Protein AF-A0A7S2F9K3-F1 (afdb_monomer_lite)

Secondary structure (DSSP, 8-state):
-HHHHHHHHHHHHHHTT-TTS--EE---TT-S-----SHHHHTTTSPPTTSHHHHT-EEHHHHHHHHHHHSPTT-EEEEE-S-SHHHHHHHHHSHHHHHHHEEEEEEES-EES--TT--SSPPEE-S-HHHHTTHHHHHHHHHHHHHTT--EEEE-HHHHHHSPPPHHHHHHHHHTT-HHHHHHHHHHHHHHHHHHHHHTS-TT-GGGTT--TT--HHHHHHHH-

Structure (mmCIF, N/CA/C/O backbone):
data_AF-A0A7S2F9K3-F1
#
_entry.id   AF-A0A7S2F9K3-F1
#
loop_
_atom_site.group_PDB
_atom_site.id
_atom_site.type_symbol
_atom_site.label_atom_id
_atom_site.label_alt_id
_atom_site.label_comp_id
_atom_site.label_asym_id
_atom_site.label_entity_id
_atom_site.label_seq_id
_atom_site.pdbx_PDB_ins_code
_atom_site.Cartn_x
_atom_site.Cartn_y
_atom_site.Cartn_z
_atom_site.occupancy
_atom_site.B_iso_or_equiv
_atom_site.auth_seq_id
_atom_site.auth_comp_id
_atom_site.auth_asym_id
_atom_site.auth_atom_id
_atom_site.pdbx_PDB_model_num
ATOM 1 N N . PRO A 1 1 ? 6.518 12.970 -0.409 1.00 82.00 1 PRO A N 1
ATOM 2 C CA . PRO A 1 1 ? 5.616 12.911 -1.593 1.00 82.00 1 PRO A CA 1
ATOM 3 C C . PRO A 1 1 ? 4.144 12.553 -1.266 1.00 82.00 1 PRO A C 1
ATOM 5 O O . PRO A 1 1 ? 3.422 12.121 -2.162 1.00 82.00 1 PRO A O 1
ATOM 8 N N . SER A 1 2 ? 3.685 12.682 -0.013 1.00 89.19 2 SER A N 1
ATOM 9 C CA . SER A 1 2 ? 2.325 12.286 0.395 1.00 89.19 2 SER A CA 1
ATOM 10 C C . SER A 1 2 ? 1.241 13.124 -0.288 1.00 89.19 2 SER A C 1
ATOM 12 O O . SER A 1 2 ? 0.253 12.562 -0.752 1.00 89.19 2 SER A O 1
ATOM 14 N N . GLU A 1 3 ? 1.470 14.429 -0.434 1.00 91.50 3 GLU A N 1
ATOM 15 C CA . GLU A 1 3 ? 0.578 15.359 -1.137 1.00 91.50 3 GLU A CA 1
ATOM 16 C C . GLU A 1 3 ? 0.337 14.945 -2.595 1.00 91.50 3 GLU A C 1
ATOM 18 O O . GLU A 1 3 ? -0.803 14.728 -3.005 1.00 91.50 3 GLU A O 1
ATOM 23 N N . ASP A 1 4 ? 1.408 14.731 -3.364 1.00 92.81 4 ASP A N 1
ATOM 24 C CA . ASP A 1 4 ? 1.302 14.285 -4.756 1.00 92.81 4 ASP A CA 1
ATOM 25 C C . ASP A 1 4 ? 0.588 12.934 -4.878 1.00 92.81 4 ASP A C 1
ATOM 27 O O . ASP A 1 4 ? -0.189 12.719 -5.805 1.00 92.81 4 ASP A O 1
ATOM 31 N N . ARG A 1 5 ? 0.816 12.008 -3.938 1.00 93.81 5 ARG A N 1
ATOM 32 C CA . ARG A 1 5 ? 0.127 10.707 -3.936 1.00 93.81 5 ARG A CA 1
ATOM 33 C C . ARG A 1 5 ? -1.364 10.863 -3.641 1.00 93.81 5 ARG A C 1
ATOM 35 O O . ARG A 1 5 ? -2.170 10.187 -4.275 1.00 93.81 5 ARG A O 1
ATOM 42 N N . ALA A 1 6 ? -1.735 11.758 -2.726 1.00 95.69 6 ALA A N 1
ATOM 43 C CA . ALA A 1 6 ? -3.132 12.055 -2.429 1.00 95.69 6 ALA A CA 1
ATOM 44 C C . ALA A 1 6 ? -3.829 12.703 -3.637 1.00 95.69 6 ALA A C 1
ATOM 46 O O . ALA A 1 6 ? -4.916 12.277 -4.022 1.00 95.69 6 ALA A O 1
ATOM 47 N N . ARG A 1 7 ? -3.172 13.655 -4.307 1.00 95.81 7 ARG A N 1
ATOM 48 C CA . ARG A 1 7 ? -3.671 14.264 -5.551 1.00 95.81 7 ARG A CA 1
ATOM 49 C C . ARG A 1 7 ? -3.818 13.244 -6.680 1.00 95.81 7 ARG A C 1
ATOM 51 O O . ARG A 1 7 ? -4.848 13.227 -7.350 1.00 95.81 7 ARG A O 1
ATOM 58 N N . LEU A 1 8 ? -2.843 12.349 -6.856 1.00 96.12 8 LEU A N 1
ATOM 59 C CA . LEU A 1 8 ? -2.950 11.241 -7.809 1.00 96.12 8 LEU A CA 1
ATOM 60 C C . LEU A 1 8 ? -4.163 10.353 -7.497 1.00 96.12 8 LEU A C 1
ATOM 62 O O . LEU A 1 8 ? -4.900 9.986 -8.412 1.00 96.12 8 LEU A O 1
ATOM 66 N N . MET A 1 9 ? -4.382 10.012 -6.224 1.00 96.56 9 MET A N 1
ATOM 67 C CA . MET A 1 9 ? -5.531 9.205 -5.812 1.00 96.56 9 MET A CA 1
ATOM 68 C C . MET A 1 9 ? -6.852 9.923 -6.100 1.00 96.56 9 MET A C 1
ATOM 70 O O . MET A 1 9 ? -7.747 9.318 -6.683 1.00 96.56 9 MET A O 1
ATOM 74 N N . ARG A 1 10 ? -6.951 11.218 -5.769 1.00 96.75 10 ARG A N 1
ATOM 75 C CA . ARG A 1 10 ? -8.137 12.038 -6.057 1.00 96.75 10 ARG A CA 1
ATOM 76 C C . ARG A 1 10 ? -8.477 12.023 -7.546 1.00 96.75 10 ARG A C 1
ATOM 78 O O . ARG A 1 10 ? -9.580 11.629 -7.907 1.00 96.75 10 ARG A O 1
ATOM 85 N N . GLY A 1 11 ? -7.500 12.326 -8.400 1.00 96.62 11 GLY A N 1
ATOM 86 C CA . GLY A 1 11 ? -7.676 12.282 -9.853 1.00 96.62 11 GLY A CA 1
ATOM 87 C C . GLY A 1 11 ? -8.045 10.900 -10.393 1.00 96.62 11 GLY A C 1
ATOM 88 O O . GLY A 1 11 ? -8.870 10.773 -11.297 1.00 96.62 11 GLY A O 1
ATOM 89 N N . THR A 1 12 ? -7.454 9.845 -9.823 1.00 97.00 12 THR A N 1
ATOM 90 C CA . THR A 1 12 ? -7.765 8.457 -10.201 1.00 97.00 12 THR A CA 1
ATOM 91 C C . THR A 1 12 ? -9.223 8.128 -9.890 1.00 97.00 12 THR A C 1
ATOM 93 O O . THR A 1 12 ? -9.929 7.626 -10.758 1.00 97.00 12 THR A O 1
ATOM 96 N N . LEU A 1 13 ? -9.690 8.440 -8.679 1.00 97.31 13 LEU A N 1
ATOM 97 C CA . LEU A 1 13 ? -11.076 8.212 -8.271 1.00 97.31 13 LEU A CA 1
ATOM 98 C C . LEU A 1 13 ? -12.062 9.026 -9.113 1.00 97.31 13 LEU A C 1
ATOM 100 O O . LEU A 1 13 ? -13.077 8.485 -9.538 1.00 97.31 13 LEU A O 1
ATOM 104 N N . ASP A 1 14 ? -11.744 10.286 -9.409 1.00 95.81 14 ASP A N 1
ATOM 105 C CA . ASP A 1 14 ? -12.603 11.156 -10.222 1.00 95.81 14 ASP A CA 1
ATOM 106 C C . ASP A 1 14 ? -12.747 10.625 -11.653 1.00 95.81 14 ASP A C 1
ATOM 108 O O . ASP A 1 14 ? -13.841 10.614 -12.215 1.00 95.81 14 ASP A O 1
ATOM 112 N N . THR A 1 15 ? -11.660 10.096 -12.219 1.00 96.44 15 THR A N 1
ATOM 113 C CA . THR A 1 15 ? -11.685 9.439 -13.536 1.00 96.44 15 THR A CA 1
ATOM 114 C C . THR A 1 15 ? -12.546 8.173 -13.534 1.00 96.44 15 THR A C 1
ATOM 116 O O . THR A 1 15 ? -13.123 7.812 -14.557 1.00 96.44 15 THR A O 1
ATOM 119 N N . LEU A 1 16 ? -12.640 7.491 -12.391 1.00 96.31 16 LEU A N 1
ATOM 120 C CA . LEU A 1 16 ? -13.449 6.284 -12.208 1.00 96.31 16 LEU A CA 1
ATOM 121 C C . LEU A 1 16 ? -14.896 6.586 -11.776 1.00 96.31 16 LEU A C 1
ATOM 123 O O . LEU A 1 16 ? -15.647 5.654 -11.501 1.00 96.31 16 LEU A O 1
ATOM 127 N N . GLY A 1 17 ? -15.295 7.862 -11.698 1.00 96.50 17 GLY A N 1
ATOM 128 C CA . GLY A 1 17 ? -16.638 8.271 -11.272 1.00 96.50 17 GLY A CA 1
ATOM 129 C C . GLY A 1 17 ? -16.887 8.176 -9.761 1.00 96.50 17 GLY A C 1
ATOM 130 O O . GLY A 1 17 ? -18.029 8.245 -9.318 1.00 96.50 17 GLY A O 1
ATOM 131 N N . LEU A 1 18 ? -15.835 8.018 -8.951 1.00 97.12 18 LEU A N 1
ATOM 132 C CA . LEU A 1 18 ? -15.899 7.833 -7.496 1.00 97.12 18 LEU A CA 1
ATOM 133 C C . LEU A 1 18 ? -15.695 9.159 -6.745 1.00 97.12 18 LEU A C 1
ATOM 135 O O . LEU A 1 18 ? -14.829 9.288 -5.871 1.00 97.12 18 LEU A O 1
ATOM 139 N N . TYR A 1 19 ? -16.490 10.164 -7.105 1.00 94.94 19 TYR A N 1
ATOM 140 C CA . TYR A 1 19 ? -16.342 11.538 -6.613 1.00 94.94 19 TYR A CA 1
ATOM 141 C C . TYR A 1 19 ? -16.543 11.666 -5.097 1.00 94.94 19 TYR A C 1
ATOM 143 O O . TYR A 1 19 ? -15.852 12.453 -4.449 1.00 94.94 19 TYR A O 1
ATOM 151 N N . ASP A 1 20 ? -17.429 10.851 -4.525 1.00 95.25 20 ASP A N 1
ATOM 152 C CA . ASP A 1 20 ? -17.821 10.943 -3.114 1.00 95.25 20 ASP A CA 1
ATOM 153 C C . ASP A 1 20 ? -16.864 10.222 -2.158 1.00 95.25 20 ASP A C 1
ATOM 155 O O . ASP A 1 20 ? -16.962 10.377 -0.941 1.00 95.25 20 ASP A O 1
ATOM 159 N N . VAL A 1 21 ? -15.913 9.440 -2.680 1.00 96.50 21 VAL A N 1
ATOM 160 C CA . VAL A 1 21 ? -14.923 8.742 -1.850 1.00 96.50 21 VAL A CA 1
ATOM 161 C C . VAL A 1 21 ? -13.893 9.760 -1.358 1.00 96.50 21 VAL A C 1
ATOM 163 O O . VAL A 1 21 ? -13.134 10.271 -2.180 1.00 96.50 21 VAL A O 1
ATOM 166 N N . PRO A 1 22 ? -13.807 10.082 -0.055 1.00 96.38 22 PRO A N 1
ATOM 167 C CA . PRO A 1 22 ? -12.892 11.109 0.426 1.00 96.38 22 PRO A CA 1
ATOM 168 C C . PRO A 1 22 ? -11.434 10.637 0.368 1.00 96.38 22 PRO A C 1
ATOM 170 O O . PRO A 1 22 ? -11.127 9.471 0.609 1.00 96.38 22 PRO A O 1
ATOM 173 N N . VAL A 1 23 ? -10.517 11.571 0.104 1.00 97.25 23 VAL A N 1
ATOM 174 C CA . VAL A 1 23 ? -9.071 11.310 0.093 1.00 97.25 23 VAL A CA 1
ATOM 175 C C . VAL A 1 23 ? -8.406 12.100 1.210 1.00 97.25 23 VAL A C 1
ATOM 177 O O . VAL A 1 23 ? -8.615 13.305 1.349 1.00 97.25 23 VAL A O 1
ATOM 180 N N . GLY A 1 24 ? -7.602 11.404 2.011 1.00 96.94 24 GLY A N 1
ATOM 181 C CA . GLY A 1 24 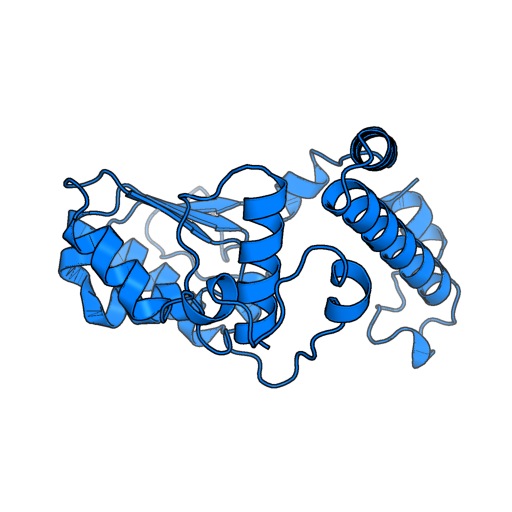? -6.816 11.986 3.089 1.00 96.94 24 GLY A CA 1
ATOM 182 C C . GLY A 1 24 ? -5.324 11.904 2.792 1.00 96.94 24 GLY A C 1
ATOM 183 O O . GLY A 1 24 ? -4.828 10.866 2.357 1.00 96.94 24 GLY A O 1
ATOM 184 N N . MET A 1 25 ? -4.596 12.983 3.060 1.00 96.75 25 MET A N 1
ATOM 185 C CA . MET A 1 25 ? -3.140 13.006 2.955 1.00 96.75 25 MET A CA 1
ATOM 186 C C . MET A 1 25 ? -2.500 12.404 4.213 1.00 96.75 25 MET A C 1
ATOM 188 O O . MET A 1 25 ? -2.604 12.973 5.303 1.00 96.75 25 MET A O 1
ATOM 192 N N . GLY A 1 26 ? -1.850 11.250 4.061 1.00 95.19 26 GLY A N 1
ATOM 193 C CA . GLY A 1 26 ? -1.097 10.586 5.129 1.00 95.19 26 GLY A CA 1
ATOM 194 C C . GLY A 1 26 ? 0.211 11.293 5.494 1.00 95.19 26 GLY A C 1
ATOM 195 O O . GLY A 1 26 ? 0.578 12.322 4.916 1.00 95.19 26 GLY A O 1
ATOM 196 N N . THR A 1 27 ? 0.926 10.721 6.459 1.00 94.50 27 THR A N 1
ATOM 197 C CA . THR A 1 27 ? 2.281 11.159 6.825 1.00 94.50 27 THR A CA 1
ATOM 198 C C . THR A 1 27 ? 3.304 10.764 5.747 1.00 94.50 27 THR A C 1
ATOM 200 O O . THR A 1 27 ? 2.972 10.354 4.634 1.00 94.50 27 THR A O 1
ATOM 203 N N . ASP A 1 28 ? 4.589 10.898 6.056 1.00 90.94 28 ASP A N 1
ATOM 204 C CA . ASP A 1 28 ? 5.707 10.439 5.228 1.00 90.94 28 ASP A CA 1
ATOM 205 C C . ASP A 1 28 ? 5.774 8.906 5.078 1.00 90.94 28 ASP A C 1
ATOM 207 O O . ASP A 1 28 ? 6.561 8.400 4.279 1.00 90.94 28 ASP A O 1
ATOM 211 N N . GLY A 1 29 ? 4.980 8.151 5.846 1.00 89.19 29 GLY A N 1
ATOM 212 C CA . GLY A 1 29 ? 4.952 6.690 5.779 1.00 89.19 29 GLY A CA 1
ATOM 213 C C . GLY A 1 29 ? 6.259 6.015 6.211 1.00 89.19 29 GLY A C 1
ATOM 214 O O . GLY A 1 29 ? 6.416 4.828 5.956 1.00 89.19 29 GLY A O 1
ATOM 215 N N . GLY A 1 30 ? 7.191 6.743 6.838 1.00 85.06 30 GLY A N 1
ATOM 216 C CA . GLY A 1 30 ? 8.481 6.217 7.303 1.00 85.06 30 GLY A CA 1
ATOM 217 C C . GLY A 1 30 ? 9.632 6.345 6.300 1.00 85.06 30 GLY A C 1
ATOM 218 O O . GLY A 1 30 ? 10.749 5.936 6.599 1.00 85.06 30 GLY A O 1
ATOM 219 N N . SER A 1 31 ? 9.406 6.960 5.132 1.00 75.38 31 SER A N 1
ATOM 220 C CA . SER A 1 31 ? 10.455 7.191 4.132 1.00 75.38 31 SER A CA 1
ATOM 221 C C . SER A 1 31 ? 10.548 8.662 3.738 1.00 75.38 31 SER A C 1
ATOM 223 O O . SER A 1 31 ? 9.618 9.232 3.166 1.00 75.38 31 SER A O 1
ATOM 225 N N . MET A 1 32 ? 11.719 9.267 3.963 1.00 64.56 32 MET A N 1
ATOM 226 C CA . MET A 1 32 ? 12.014 10.637 3.515 1.00 64.56 32 MET A CA 1
ATOM 227 C C . MET A 1 32 ? 12.605 10.701 2.096 1.00 64.56 32 MET A C 1
ATOM 229 O O . MET A 1 32 ? 12.738 11.784 1.532 1.00 64.56 32 MET A O 1
ATOM 233 N N . HIS A 1 33 ? 12.955 9.560 1.492 1.00 67.06 33 HIS A N 1
ATOM 234 C CA . HIS A 1 33 ? 13.761 9.525 0.263 1.00 67.06 33 HIS A CA 1
ATOM 235 C C . HIS A 1 33 ? 12.951 9.339 -1.028 1.00 67.06 33 HIS A C 1
ATOM 237 O O . HIS A 1 33 ? 13.507 9.420 -2.125 1.00 67.06 33 HIS A O 1
ATOM 243 N N . HIS A 1 34 ? 11.641 9.098 -0.946 1.00 69.38 34 HIS A N 1
ATOM 244 C CA . HIS A 1 34 ? 10.830 8.879 -2.143 1.00 69.38 34 HIS A CA 1
ATOM 245 C C . HIS A 1 34 ? 10.463 10.182 -2.856 1.00 69.38 34 HIS A C 1
ATOM 247 O O . 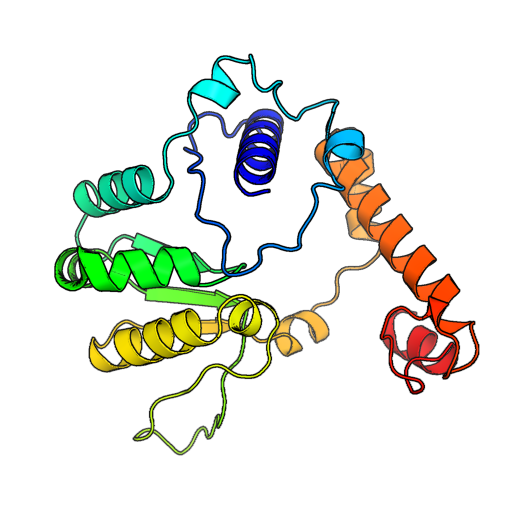HIS A 1 34 ? 9.771 11.043 -2.308 1.00 69.38 34 HIS A O 1
ATOM 253 N N . ARG A 1 35 ? 10.864 10.276 -4.127 1.00 70.94 35 ARG A N 1
ATOM 254 C CA . ARG A 1 35 ? 10.474 11.347 -5.052 1.00 70.94 35 ARG A CA 1
ATOM 255 C C . ARG A 1 35 ? 9.224 10.962 -5.847 1.00 70.94 35 ARG A C 1
ATOM 257 O O . ARG A 1 35 ? 8.936 9.781 -6.037 1.00 70.94 35 ARG A O 1
ATOM 264 N N . SER A 1 36 ? 8.473 11.967 -6.289 1.00 70.94 36 SER A N 1
ATOM 265 C CA . SER A 1 36 ? 7.325 11.784 -7.180 1.00 70.94 36 SER A CA 1
ATOM 266 C C . SER A 1 36 ? 7.827 11.558 -8.607 1.00 70.94 36 SER A C 1
ATOM 268 O O . SER A 1 36 ? 8.288 12.488 -9.254 1.00 70.94 36 SER A O 1
ATOM 270 N N . THR A 1 37 ? 7.787 10.315 -9.088 1.00 81.25 37 THR A N 1
ATOM 271 C CA . THR A 1 37 ? 8.125 9.961 -10.484 1.00 81.25 37 THR A CA 1
ATOM 272 C C . THR A 1 37 ? 6.886 9.777 -11.359 1.00 81.25 37 THR A C 1
ATOM 274 O O . THR A 1 37 ? 6.990 9.500 -12.548 1.00 81.25 37 THR A O 1
ATOM 277 N N . PHE A 1 38 ? 5.693 9.895 -10.771 1.00 86.19 38 PHE A N 1
ATOM 278 C CA . PHE A 1 38 ? 4.431 9.586 -11.439 1.00 86.19 38 PHE A CA 1
ATOM 279 C C . PHE A 1 38 ? 3.710 10.816 -11.994 1.00 86.19 38 PHE A C 1
ATOM 281 O O . PHE A 1 38 ? 2.820 10.637 -12.825 1.00 86.19 38 PHE A O 1
ATOM 288 N N . ALA A 1 39 ? 4.063 12.026 -11.548 1.00 85.12 39 ALA A N 1
ATOM 289 C CA . ALA A 1 39 ? 3.351 13.255 -11.896 1.00 85.12 39 ALA A CA 1
ATOM 290 C C . ALA A 1 39 ? 3.236 13.445 -13.417 1.00 85.12 39 ALA A C 1
ATOM 292 O O . ALA A 1 39 ? 2.130 13.615 -13.925 1.00 85.12 39 ALA A O 1
ATOM 293 N N . ASP A 1 40 ? 4.337 13.278 -14.155 1.00 87.25 40 ASP A N 1
ATOM 294 C CA . ASP A 1 40 ? 4.345 13.432 -15.616 1.00 87.25 40 ASP A CA 1
ATOM 295 C C . ASP A 1 40 ? 3.436 12.419 -16.315 1.00 87.25 40 ASP A C 1
ATOM 297 O O . ASP A 1 40 ? 2.687 12.762 -17.230 1.00 87.25 40 ASP A O 1
ATOM 301 N N . THR A 1 41 ? 3.455 11.166 -15.851 1.00 90.00 41 THR A N 1
ATOM 302 C CA . THR A 1 41 ? 2.628 10.090 -16.422 1.00 90.00 41 THR A CA 1
ATOM 303 C C . THR A 1 41 ? 1.144 10.229 -16.091 1.00 90.00 41 THR A C 1
ATOM 305 O O . THR A 1 41 ? 0.313 9.668 -16.798 1.00 90.00 41 THR A O 1
ATOM 308 N N . ALA A 1 42 ? 0.804 10.944 -15.015 1.00 93.31 42 ALA A N 1
ATOM 309 C CA . ALA A 1 42 ? -0.565 11.124 -14.536 1.00 93.31 42 ALA A CA 1
ATOM 310 C C . ALA A 1 42 ? -1.130 12.525 -14.816 1.00 93.31 42 ALA A C 1
ATOM 312 O O . ALA A 1 42 ? -2.269 12.807 -14.449 1.00 93.31 42 ALA A O 1
ATOM 313 N N . LYS A 1 43 ? -0.361 13.401 -15.474 1.00 91.94 43 LYS A N 1
ATOM 314 C CA . LYS A 1 43 ? -0.695 14.819 -15.677 1.00 91.94 43 LYS A CA 1
ATOM 315 C C . LYS A 1 43 ? -2.065 15.075 -16.308 1.00 91.94 43 LYS A C 1
ATOM 317 O O . LYS A 1 43 ? -2.630 16.138 -16.105 1.00 91.94 43 LYS A O 1
ATOM 322 N N . SER A 1 44 ? -2.581 14.125 -17.092 1.00 93.56 44 SER A N 1
ATOM 323 C CA . SER A 1 44 ? -3.865 14.263 -17.785 1.00 93.56 44 SER A CA 1
ATOM 324 C C . SER A 1 44 ? -5.073 14.182 -16.856 1.00 93.56 44 SER A C 1
ATOM 326 O O . SER A 1 44 ? -6.151 14.606 -17.254 1.00 93.56 44 SER A O 1
ATOM 328 N N . TYR A 1 45 ? -4.912 13.631 -15.652 1.00 94.94 45 TYR A N 1
ATOM 329 C CA . TYR A 1 45 ? -6.026 13.416 -14.728 1.00 94.94 45 TYR A CA 1
ATOM 330 C C . TYR A 1 45 ? -5.684 13.691 -13.257 1.00 94.94 45 TYR A C 1
ATOM 332 O O . TYR A 1 45 ? -6.569 13.680 -12.409 1.00 94.94 45 TYR A O 1
ATOM 340 N N . MET A 1 46 ? -4.417 13.936 -12.922 1.00 95.56 46 MET A N 1
ATOM 341 C CA . MET A 1 46 ? -4.005 14.388 -11.596 1.00 95.56 46 MET A CA 1
ATOM 342 C C . MET A 1 46 ? -4.307 15.893 -11.450 1.00 95.56 46 MET A C 1
ATOM 344 O O . MET A 1 46 ? -3.702 16.686 -12.173 1.00 95.56 46 MET A O 1
ATOM 348 N N . PRO A 1 47 ? -5.182 16.317 -10.515 1.00 94.88 47 PRO A N 1
ATOM 349 C CA . PRO A 1 47 ? -5.555 17.724 -10.359 1.00 94.88 47 PRO A CA 1
ATOM 350 C C . PRO A 1 47 ? -4.344 18.594 -10.024 1.00 94.88 47 PRO A C 1
ATOM 352 O O . PRO A 1 47 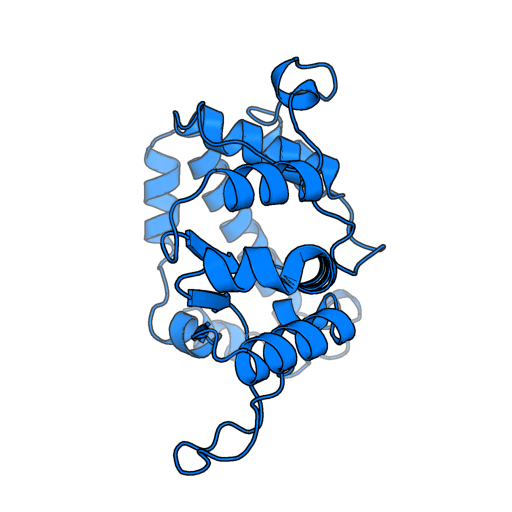? -3.483 18.163 -9.253 1.00 94.88 47 PRO A O 1
ATOM 355 N N . SER A 1 48 ? -4.276 19.816 -10.562 1.00 93.31 48 SER A N 1
ATOM 356 C CA . SER A 1 48 ? -3.259 20.831 -10.216 1.00 93.31 48 SER A CA 1
ATOM 357 C C . SER A 1 48 ? -3.255 21.126 -8.703 1.00 93.31 48 SER A C 1
ATOM 359 O O . SER A 1 48 ? -4.308 20.998 -8.083 1.00 93.31 48 SER A O 1
ATOM 361 N N . PRO A 1 49 ? -2.142 21.560 -8.070 1.00 91.25 49 PRO A N 1
ATOM 362 C CA . PRO A 1 49 ? -2.173 21.977 -6.660 1.00 91.25 49 PRO A CA 1
ATOM 363 C C . PRO A 1 49 ? -3.159 23.127 -6.395 1.00 91.25 49 PRO A C 1
ATOM 365 O O . PRO A 1 49 ? -3.651 23.292 -5.284 1.00 91.25 49 PRO A O 1
ATOM 368 N N . THR A 1 50 ? -3.444 23.931 -7.422 1.00 92.12 50 THR A N 1
ATOM 369 C CA . THR A 1 50 ? -4.381 25.061 -7.363 1.00 92.12 50 THR A CA 1
ATOM 370 C C . THR A 1 50 ? -5.833 24.667 -7.630 1.00 92.12 50 THR A C 1
ATOM 372 O O . THR A 1 50 ? -6.702 25.528 -7.576 1.00 92.12 50 THR A O 1
ATOM 375 N N . ASP A 1 51 ? -6.097 23.404 -7.965 1.00 92.31 51 ASP A N 1
ATOM 376 C CA . ASP A 1 51 ? -7.446 22.897 -8.204 1.00 92.31 51 ASP A CA 1
ATOM 377 C C . ASP A 1 51 ? -8.211 22.790 -6.877 1.00 92.31 51 ASP A C 1
ATOM 379 O O . ASP A 1 51 ? -7.669 22.307 -5.878 1.00 92.31 51 ASP A O 1
ATOM 383 N N . GLU A 1 52 ? -9.481 23.193 -6.865 1.00 90.69 52 GLU A N 1
ATOM 384 C CA . GLU A 1 52 ? -10.361 23.092 -5.696 1.00 90.69 52 GLU A CA 1
ATOM 385 C C . GLU A 1 52 ? -10.402 21.656 -5.146 1.00 90.69 52 GLU A C 1
ATOM 387 O O . GLU A 1 52 ? -10.357 21.436 -3.933 1.00 90.69 52 GLU A O 1
ATOM 392 N N . ARG A 1 53 ? -10.387 20.649 -6.029 1.00 88.06 53 ARG A N 1
ATOM 393 C CA . ARG A 1 53 ? -10.367 19.236 -5.629 1.00 88.06 53 ARG A CA 1
ATOM 394 C C . ARG A 1 53 ? -9.081 18.867 -4.902 1.00 88.06 53 ARG A C 1
ATOM 396 O O . ARG A 1 53 ? -9.147 18.115 -3.929 1.00 88.06 53 ARG A O 1
ATOM 403 N N . ALA A 1 54 ? -7.934 19.400 -5.321 1.00 90.31 54 ALA A N 1
ATOM 404 C CA . ALA A 1 54 ? -6.670 19.194 -4.617 1.00 90.31 54 ALA A CA 1
ATOM 405 C C . ALA A 1 54 ? -6.669 19.900 -3.254 1.00 90.31 54 ALA A C 1
ATOM 407 O O . ALA A 1 54 ? -6.272 19.299 -2.258 1.00 90.31 54 ALA A O 1
ATOM 408 N N . GLN A 1 55 ? -7.182 21.130 -3.194 1.00 90.62 55 GLN A N 1
ATOM 409 C CA . GLN A 1 55 ? -7.284 21.910 -1.957 1.00 90.62 55 GLN A CA 1
ATOM 410 C C . GLN A 1 55 ? -8.272 21.301 -0.949 1.00 90.62 55 GLN A C 1
ATOM 412 O O . GLN A 1 55 ? -8.106 21.467 0.257 1.00 90.62 55 GLN A O 1
ATOM 417 N N . SER A 1 56 ? -9.266 20.544 -1.425 1.00 89.56 56 SER A N 1
ATOM 418 C CA . SER A 1 56 ? -10.237 19.843 -0.575 1.00 89.56 56 SER A CA 1
ATOM 419 C C . SER A 1 56 ? -9.672 18.613 0.155 1.00 89.56 56 SER A C 1
ATOM 421 O O . SER A 1 56 ? -10.330 18.068 1.047 1.00 89.56 56 SER A O 1
ATOM 423 N N . ILE A 1 57 ? -8.463 18.157 -0.201 1.00 94.81 57 ILE A N 1
ATOM 424 C CA . ILE A 1 57 ? -7.828 16.991 0.424 1.00 94.81 57 ILE A CA 1
ATOM 425 C C . ILE A 1 57 ? -7.506 17.314 1.885 1.00 94.81 57 ILE A C 1
ATOM 427 O O . ILE A 1 57 ? -6.676 18.162 2.210 1.00 94.81 57 ILE A O 1
ATOM 431 N N . LYS A 1 58 ? -8.156 16.586 2.793 1.00 93.56 58 LYS A N 1
ATOM 432 C CA . LYS A 1 58 ? -7.973 16.749 4.236 1.00 93.56 58 LYS A CA 1
ATOM 433 C C . LYS A 1 58 ? -6.684 16.075 4.706 1.00 93.56 58 LYS A C 1
ATOM 435 O O . LYS A 1 58 ? -6.153 15.163 4.072 1.00 93.56 58 LYS A O 1
ATOM 440 N N . SER A 1 59 ? -6.242 16.435 5.911 1.00 95.75 59 SER A N 1
ATOM 441 C CA . SER A 1 59 ? -5.301 15.596 6.659 1.00 95.75 59 SER A CA 1
ATOM 442 C C . SER A 1 59 ? -5.879 14.186 6.834 1.00 95.75 59 SER A C 1
ATOM 444 O O . SER A 1 59 ? -7.013 14.028 7.290 1.00 95.75 59 SER A O 1
ATOM 446 N N . GLY A 1 60 ? -5.085 13.161 6.522 1.00 96.44 60 GLY A N 1
ATOM 447 C CA . GLY A 1 60 ? -5.477 11.758 6.644 1.00 96.44 60 GLY A CA 1
ATOM 448 C C . GLY A 1 60 ? -5.865 11.377 8.069 1.00 96.44 60 GLY A C 1
ATOM 449 O O . GLY A 1 60 ? -6.846 10.668 8.259 1.00 96.44 60 GLY A O 1
ATOM 450 N N . ARG A 1 61 ? -5.186 11.931 9.083 1.00 95.88 61 ARG A N 1
ATOM 451 C CA . ARG A 1 61 ? -5.533 11.703 10.499 1.00 95.88 61 ARG A CA 1
ATOM 452 C C . ARG A 1 61 ? -6.915 12.255 10.844 1.00 95.88 61 ARG A C 1
ATOM 454 O O . ARG A 1 61 ? -7.683 11.582 11.524 1.00 95.88 61 ARG A O 1
ATOM 461 N N . ARG A 1 62 ? -7.243 13.453 10.345 1.00 96.69 62 ARG A N 1
ATOM 462 C CA . ARG A 1 62 ? -8.565 14.066 10.538 1.00 96.69 62 ARG A CA 1
ATOM 463 C C . ARG A 1 62 ? -9.651 13.253 9.840 1.00 96.69 62 ARG A C 1
ATOM 465 O O . ARG A 1 62 ? -10.657 12.941 10.464 1.00 96.69 62 ARG A O 1
ATOM 472 N N . LEU A 1 63 ? -9.426 12.882 8.579 1.00 97.75 63 LEU A N 1
ATOM 473 C CA . LEU A 1 63 ? -10.381 12.074 7.823 1.00 97.75 63 LEU A CA 1
ATOM 474 C C . LEU A 1 63 ? -10.632 10.719 8.499 1.00 97.75 63 LEU A C 1
ATOM 476 O O . LEU A 1 63 ? -11.778 10.311 8.652 1.00 97.75 63 LEU A O 1
ATOM 480 N N . LEU A 1 64 ? -9.571 10.042 8.942 1.00 97.44 64 LEU A N 1
ATOM 481 C CA . LEU A 1 64 ? -9.680 8.748 9.607 1.00 97.44 64 LEU A CA 1
ATOM 482 C C . LEU A 1 64 ? -10.466 8.851 10.921 1.00 97.44 64 LEU A C 1
ATOM 484 O O . LEU A 1 64 ? -11.328 8.016 11.182 1.00 97.44 64 LEU A O 1
ATOM 488 N N . TYR A 1 65 ? -10.230 9.905 11.708 1.00 98.25 65 TYR A N 1
ATOM 489 C CA . TYR A 1 65 ? -11.010 10.172 12.915 1.00 98.25 65 TYR A CA 1
ATOM 490 C C . TYR A 1 65 ? -12.493 10.413 12.608 1.00 98.25 65 TYR A C 1
ATOM 492 O O . TYR A 1 65 ? -13.341 9.790 13.240 1.00 98.25 65 TYR A O 1
ATOM 500 N N . GLU A 1 66 ? -12.811 11.261 11.622 1.00 98.25 66 GLU A N 1
ATOM 501 C CA . GLU A 1 66 ? -14.194 11.536 11.195 1.00 98.25 66 GLU A CA 1
ATOM 502 C C . GLU A 1 66 ? -14.919 10.242 10.771 1.00 98.25 66 GLU A C 1
ATOM 504 O O . GLU A 1 66 ? -16.052 10.006 11.188 1.00 98.25 66 GLU A O 1
ATOM 509 N N . ILE A 1 67 ? -14.251 9.367 10.007 1.00 98.12 67 ILE A N 1
ATOM 510 C CA . ILE A 1 67 ? -14.803 8.069 9.582 1.00 98.12 67 ILE A CA 1
ATOM 511 C C . ILE A 1 67 ? -15.081 7.165 10.788 1.00 98.12 67 ILE A C 1
ATOM 513 O O . ILE A 1 67 ? -16.180 6.632 10.915 1.00 98.12 67 ILE A O 1
ATOM 517 N N . PHE A 1 68 ? -14.109 6.994 11.687 1.00 98.56 68 PHE A N 1
ATOM 518 C CA . PHE A 1 68 ? -14.270 6.130 12.860 1.00 98.56 68 PHE A CA 1
ATOM 519 C C . PHE A 1 68 ? -15.328 6.651 13.830 1.00 98.56 68 PHE A C 1
ATOM 521 O O . PHE A 1 68 ? -16.106 5.869 14.370 1.00 98.56 68 PHE A O 1
ATOM 528 N N . HIS A 1 69 ? -15.375 7.963 14.049 1.00 98.31 69 HIS A N 1
ATOM 529 C CA . HIS A 1 69 ? -16.342 8.578 14.949 1.00 98.31 69 HIS A CA 1
ATOM 530 C C . HIS A 1 69 ? -17.785 8.329 14.490 1.00 98.31 69 HIS A C 1
ATOM 532 O O . HIS A 1 69 ? -18.621 7.929 15.300 1.00 98.31 69 HIS A O 1
ATOM 538 N N . ASN A 1 70 ? -18.043 8.492 13.189 1.00 98.31 70 ASN A N 1
ATOM 539 C CA . ASN A 1 70 ? -19.381 8.394 12.599 1.00 98.31 70 ASN A CA 1
ATOM 540 C C . ASN A 1 70 ? -19.805 6.965 12.228 1.00 98.31 70 ASN A C 1
ATOM 542 O O . ASN A 1 70 ? -20.963 6.743 11.889 1.00 98.31 70 ASN A O 1
ATOM 546 N N . ALA A 1 71 ? -18.886 5.999 12.242 1.00 98.56 71 ALA A N 1
ATOM 547 C CA . ALA A 1 71 ? -19.197 4.620 11.892 1.00 98.56 71 ALA A CA 1
ATOM 548 C C . ALA A 1 71 ? -20.011 3.916 12.984 1.00 98.56 71 ALA A C 1
ATOM 550 O O . ALA A 1 71 ? -19.849 4.183 14.173 1.00 98.56 71 ALA A O 1
ATOM 551 N N . GLU A 1 72 ? -20.823 2.939 12.598 1.00 98.69 72 GLU A N 1
ATOM 552 C CA . GLU A 1 72 ? -21.456 2.024 13.551 1.00 98.69 72 GLU A CA 1
ATOM 553 C C . GLU A 1 72 ? -20.428 1.106 14.248 1.00 98.69 72 GLU A C 1
ATOM 555 O O . GLU A 1 72 ? -19.332 0.872 13.721 1.00 98.69 72 GLU A O 1
ATOM 560 N N . PRO A 1 73 ? -20.736 0.566 15.442 1.00 98.69 73 PRO A N 1
ATOM 561 C CA . PRO A 1 73 ? -19.874 -0.406 16.107 1.00 98.69 73 PRO A CA 1
ATOM 562 C C . PRO A 1 73 ? -19.542 -1.594 15.196 1.00 98.69 73 PRO A C 1
ATOM 564 O O . PRO A 1 73 ? -20.421 -2.160 14.546 1.00 98.69 73 PRO A O 1
ATOM 567 N N . LYS A 1 74 ? -18.264 -1.991 15.162 1.00 98.12 74 LYS A N 1
ATOM 568 C CA . LYS A 1 74 ? -17.772 -3.148 14.385 1.00 98.12 74 LYS A CA 1
ATOM 569 C C . LYS A 1 74 ? -18.191 -3.157 12.900 1.00 98.12 74 LYS A C 1
ATOM 571 O O . LYS A 1 74 ? -18.352 -4.230 12.302 1.00 98.12 74 LYS A O 1
ATOM 576 N N . SER A 1 75 ? -18.365 -1.986 12.283 1.00 98.50 75 SER A N 1
ATOM 577 C CA . SER A 1 75 ? -18.736 -1.873 10.866 1.00 98.50 75 SER A CA 1
ATOM 578 C C . SER A 1 75 ? -17.545 -1.644 9.933 1.00 98.50 75 SER A C 1
ATOM 580 O O . SER A 1 75 ? -17.642 -1.954 8.747 1.00 98.50 75 SER A O 1
ATOM 582 N N . LEU A 1 76 ? -16.414 -1.147 10.445 1.00 98.69 76 LEU A N 1
ATOM 583 C CA . LEU A 1 76 ? -15.277 -0.765 9.610 1.00 98.69 76 LEU A CA 1
ATOM 584 C C . LEU A 1 76 ? -14.350 -1.942 9.311 1.00 98.69 76 LEU A C 1
ATOM 586 O O . LEU A 1 76 ? -13.988 -2.712 10.199 1.00 98.69 76 LEU A O 1
ATOM 590 N N . VAL A 1 77 ? -13.895 -2.020 8.064 1.00 98.62 77 VAL A N 1
ATOM 591 C CA . VAL A 1 77 ? -12.797 -2.890 7.634 1.00 98.62 77 VAL A CA 1
ATOM 592 C C . VAL A 1 77 ? -11.657 -2.001 7.161 1.00 98.62 77 VAL A C 1
ATOM 594 O O . VAL A 1 77 ? -11.853 -1.146 6.299 1.00 98.62 77 VAL A O 1
ATOM 597 N N . MET A 1 78 ? -10.467 -2.191 7.727 1.00 98.56 78 MET A N 1
ATOM 598 C CA . MET A 1 78 ? -9.284 -1.418 7.351 1.00 98.56 78 MET A CA 1
ATOM 599 C C . MET A 1 78 ? -8.362 -2.265 6.480 1.00 98.56 78 MET A C 1
ATOM 601 O O . MET A 1 78 ? -7.860 -3.292 6.926 1.00 98.56 78 MET A O 1
ATOM 605 N N . VAL A 1 79 ? -8.125 -1.815 5.248 1.00 98.56 79 VAL A N 1
ATOM 606 C CA . VAL A 1 79 ? -7.249 -2.486 4.281 1.00 98.56 79 VAL A CA 1
ATOM 607 C C . VAL A 1 79 ? -5.945 -1.702 4.150 1.00 98.56 79 VAL A C 1
ATOM 609 O O . VAL A 1 79 ? -5.948 -0.528 3.783 1.00 98.56 79 VAL A O 1
ATOM 612 N N . LEU A 1 80 ? -4.827 -2.353 4.463 1.00 98.25 80 LEU A N 1
ATOM 613 C CA . LEU A 1 80 ? -3.494 -1.765 4.553 1.00 98.25 80 LEU A CA 1
ATOM 614 C C . LEU A 1 80 ? -2.597 -2.368 3.467 1.00 98.25 80 LEU A C 1
ATOM 616 O O . LEU A 1 80 ? -2.119 -3.494 3.581 1.00 98.25 80 LEU A O 1
ATOM 620 N N . ILE A 1 81 ? -2.390 -1.604 2.394 1.00 97.25 81 ILE A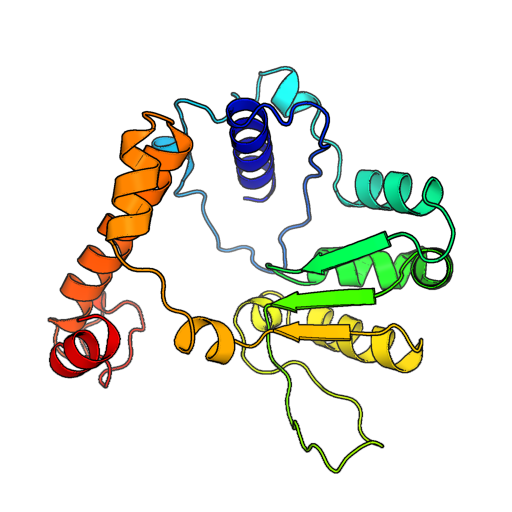 N 1
ATOM 621 C CA . ILE A 1 81 ? -1.593 -1.987 1.210 1.00 97.25 81 ILE A CA 1
ATOM 622 C C . ILE A 1 81 ? -0.368 -1.081 1.006 1.00 97.25 81 ILE A C 1
ATOM 624 O O . ILE A 1 81 ? 0.165 -0.962 -0.095 1.00 97.25 81 ILE A O 1
ATOM 628 N N . SER A 1 82 ? 0.056 -0.404 2.069 1.00 95.31 82 SER A N 1
ATOM 629 C CA . SER A 1 82 ? 1.209 0.496 2.113 1.00 95.31 82 SER A CA 1
ATOM 630 C C . SER A 1 82 ? 1.815 0.476 3.523 1.00 95.31 82 SER A C 1
ATOM 632 O O . SER A 1 82 ? 1.480 -0.399 4.319 1.00 95.31 82 SER A O 1
ATOM 634 N N . SER A 1 83 ? 2.715 1.415 3.838 1.00 95.69 83 SER A N 1
ATOM 635 C CA . SER A 1 83 ? 3.251 1.589 5.195 1.00 95.69 83 SER A CA 1
ATOM 636 C C . SER A 1 83 ? 2.151 1.647 6.260 1.00 95.69 83 SER A C 1
ATOM 638 O O . SER A 1 83 ? 1.139 2.329 6.092 1.00 95.69 83 SER A O 1
ATOM 640 N N . LEU A 1 84 ? 2.389 0.996 7.399 1.00 97.56 84 LEU A N 1
ATOM 641 C CA . LEU A 1 84 ? 1.444 0.939 8.517 1.00 97.56 84 LEU A CA 1
ATOM 642 C C . LEU A 1 84 ? 1.498 2.175 9.429 1.00 97.56 84 LEU A C 1
ATOM 644 O O . LEU A 1 84 ? 0.739 2.250 10.394 1.00 97.56 84 LEU A O 1
ATOM 648 N N . LYS A 1 85 ? 2.367 3.154 9.146 1.00 96.88 85 LYS A N 1
ATOM 649 C CA . LYS A 1 85 ? 2.626 4.305 10.026 1.00 96.88 85 LYS A CA 1
ATOM 650 C C . LYS A 1 85 ? 1.365 5.062 10.441 1.00 96.88 85 LYS A C 1
ATOM 652 O O . LYS A 1 85 ? 1.134 5.259 11.631 1.00 96.88 85 LYS A O 1
ATOM 657 N N . ASP A 1 86 ? 0.529 5.465 9.488 1.00 97.75 86 ASP A N 1
ATOM 658 C CA . ASP A 1 86 ? -0.675 6.250 9.791 1.00 97.75 86 ASP A CA 1
ATOM 659 C C . ASP A 1 86 ? -1.709 5.444 10.597 1.00 97.75 86 ASP A C 1
ATOM 661 O O . ASP A 1 86 ? -2.328 5.981 11.518 1.00 97.75 86 ASP A O 1
ATOM 665 N N . ALA A 1 87 ? -1.846 4.145 10.309 1.00 98.31 87 ALA A N 1
ATOM 666 C CA . ALA A 1 87 ? -2.722 3.240 11.052 1.00 98.31 87 ALA A CA 1
ATOM 667 C C . ALA A 1 87 ? -2.215 3.002 12.486 1.00 98.31 87 ALA A C 1
ATOM 669 O O . ALA A 1 87 ? -2.996 3.058 13.435 1.00 98.31 87 ALA A O 1
ATOM 670 N N . ALA A 1 88 ? -0.902 2.816 12.656 1.00 98.56 88 ALA A N 1
ATOM 671 C CA . ALA A 1 88 ? -0.234 2.703 13.951 1.00 98.56 88 ALA A CA 1
ATOM 672 C C . ALA A 1 88 ? -0.442 3.947 14.816 1.00 98.56 88 ALA A C 1
ATOM 674 O O . ALA A 1 88 ? -0.867 3.837 15.966 1.00 98.56 88 ALA A O 1
ATOM 675 N N . LEU A 1 89 ? -0.200 5.133 14.252 1.00 98.31 89 LEU A N 1
ATOM 676 C CA . LEU A 1 89 ? -0.431 6.400 14.943 1.00 98.31 89 LEU A CA 1
ATOM 677 C C . LEU A 1 89 ? -1.901 6.549 15.344 1.00 98.31 89 LEU A C 1
ATOM 679 O O . LEU A 1 89 ? -2.193 6.928 16.475 1.00 98.31 89 LEU A O 1
ATOM 683 N N . PHE A 1 90 ? -2.830 6.213 14.447 1.00 98.56 90 PHE A N 1
ATOM 684 C CA . PHE A 1 90 ? -4.253 6.308 14.743 1.00 98.56 90 PHE A CA 1
ATOM 685 C C . PHE A 1 90 ? -4.688 5.359 15.865 1.00 98.56 90 PHE A C 1
ATOM 687 O O . PHE A 1 90 ? -5.356 5.807 16.796 1.00 98.56 90 PHE A O 1
ATOM 694 N N . LEU A 1 91 ? -4.275 4.087 15.813 1.00 98.62 91 LEU A N 1
ATOM 695 C CA . LEU A 1 91 ? -4.557 3.099 16.857 1.00 98.62 91 LEU A CA 1
ATOM 696 C C . LEU A 1 91 ? -3.984 3.534 18.210 1.00 98.62 91 LEU A C 1
ATOM 698 O O . LEU A 1 91 ? -4.682 3.456 19.219 1.00 98.62 91 LEU A O 1
ATOM 702 N N . ARG A 1 92 ? -2.737 4.018 18.234 1.00 98.38 92 ARG A N 1
ATOM 703 C CA . ARG A 1 92 ? -2.087 4.509 19.455 1.00 98.38 92 ARG A CA 1
ATOM 704 C C . ARG A 1 92 ? -2.884 5.642 20.098 1.00 98.38 92 ARG A C 1
ATOM 706 O O . ARG A 1 92 ? -3.106 5.625 21.303 1.00 98.38 92 ARG A O 1
ATOM 713 N N . ASP A 1 93 ? -3.315 6.606 19.291 1.00 98.38 93 ASP A N 1
ATOM 714 C CA . ASP A 1 93 ? -3.929 7.835 19.793 1.00 98.38 93 ASP A CA 1
ATOM 715 C C . ASP A 1 93 ? -5.440 7.683 20.057 1.00 98.38 93 ASP A C 1
ATOM 717 O O . ASP A 1 93 ? -6.009 8.448 20.828 1.00 98.38 93 ASP A O 1
ATOM 721 N N . ASN A 1 94 ? -6.104 6.699 19.435 1.00 98.38 94 ASN A N 1
ATOM 722 C CA . ASN A 1 94 ? -7.564 6.533 19.465 1.00 98.38 94 ASN A CA 1
ATOM 723 C C . ASN A 1 94 ? -7.990 5.092 19.779 1.00 98.38 94 ASN A C 1
ATOM 725 O O . ASN A 1 94 ? -8.993 4.611 19.256 1.00 98.38 94 ASN A O 1
ATOM 729 N N . GLN A 1 95 ? -7.242 4.389 20.630 1.00 98.56 95 GLN A N 1
ATOM 730 C CA . GLN A 1 95 ? -7.385 2.945 20.834 1.00 98.56 95 GLN A CA 1
ATOM 731 C C . GLN A 1 95 ? -8.821 2.477 21.097 1.00 98.56 95 GLN A C 1
ATOM 733 O O . GLN A 1 95 ? -9.279 1.530 20.462 1.00 98.56 95 GLN A O 1
ATOM 738 N N . LYS A 1 96 ? -9.537 3.128 22.023 1.00 98.38 96 LYS A N 1
ATOM 739 C CA . LYS A 1 96 ? -10.920 2.749 22.344 1.00 98.38 96 LYS A CA 1
ATOM 740 C C . LYS A 1 96 ? -11.821 2.874 21.117 1.00 98.38 96 LYS A C 1
ATOM 742 O O . LYS A 1 96 ? -12.507 1.922 20.767 1.00 98.38 96 LYS A O 1
ATOM 747 N N . LEU A 1 97 ? -11.766 4.022 20.443 1.00 98.62 97 LEU A N 1
ATOM 748 C CA . LEU A 1 97 ? -12.546 4.269 19.235 1.00 98.62 97 LEU A CA 1
ATOM 749 C C . LEU A 1 97 ? -12.196 3.258 18.136 1.00 98.62 97 LEU A C 1
ATOM 751 O O . LEU A 1 97 ? -13.087 2.748 17.466 1.00 98.62 97 LEU A O 1
ATOM 755 N N . PHE A 1 98 ? -10.911 2.935 17.980 1.00 98.75 98 PHE A N 1
ATOM 756 C CA . PHE A 1 98 ? -10.466 1.933 17.024 1.00 98.75 98 PHE A CA 1
ATOM 757 C C . PHE A 1 98 ? -11.109 0.576 17.309 1.00 98.75 98 PHE A C 1
ATOM 759 O O . PHE A 1 98 ? -11.772 0.026 16.435 1.00 98.75 98 PHE A O 1
ATOM 766 N N . VAL A 1 99 ? -10.971 0.067 18.537 1.00 98.62 99 VAL A N 1
ATOM 767 C CA . VAL A 1 99 ? -11.512 -1.239 18.937 1.00 98.62 99 VAL A CA 1
ATOM 768 C C . VAL A 1 99 ? -13.034 -1.267 18.834 1.00 98.62 99 VAL A C 1
ATOM 770 O O . VAL A 1 99 ? -13.575 -2.244 18.327 1.00 98.62 99 VAL A O 1
ATOM 773 N N . ASP A 1 100 ? -13.733 -0.213 19.252 1.00 98.56 100 ASP A N 1
ATOM 774 C CA . ASP A 1 100 ? -15.200 -0.173 19.231 1.00 98.56 100 ASP A CA 1
ATOM 775 C C . ASP A 1 100 ? -15.761 -0.249 17.793 1.00 98.56 100 ASP A C 1
ATOM 777 O O . ASP A 1 100 ? -16.829 -0.821 17.559 1.00 98.56 100 ASP A O 1
ATOM 781 N N . LYS A 1 101 ? -15.038 0.299 16.807 1.00 98.75 101 LYS A N 1
ATOM 782 C CA . LYS A 1 101 ? -15.540 0.503 15.436 1.00 98.75 101 LYS A CA 1
ATOM 783 C C . LYS A 1 101 ? -14.969 -0.478 14.413 1.00 98.75 101 LYS A C 1
ATOM 785 O O . LYS A 1 101 ? -15.650 -0.804 13.441 1.00 98.75 101 LYS A O 1
ATOM 790 N N . ILE A 1 102 ? -13.748 -0.974 14.620 1.00 98.62 102 ILE A N 1
ATOM 791 C CA . ILE A 1 102 ? -13.103 -1.905 13.692 1.00 98.62 102 ILE A CA 1
ATOM 792 C C . ILE A 1 102 ? -13.696 -3.310 13.826 1.00 98.62 102 ILE A C 1
ATOM 794 O O . ILE A 1 102 ? -13.785 -3.872 14.921 1.00 98.62 102 ILE A O 1
ATOM 798 N N . ARG A 1 103 ? -14.078 -3.900 12.695 1.00 98.62 103 ARG A N 1
ATOM 799 C CA . ARG A 1 103 ? -14.438 -5.314 12.597 1.00 98.62 103 ARG A CA 1
ATOM 800 C C . ARG A 1 103 ? -13.191 -6.183 12.516 1.00 98.62 103 ARG A C 1
ATOM 802 O O . ARG A 1 103 ? -13.042 -7.103 13.308 1.00 98.62 103 ARG A O 1
ATOM 809 N N . TYR A 1 104 ? -12.317 -5.877 11.561 1.00 98.69 104 TYR A N 1
ATOM 810 C CA . TYR A 1 104 ? -11.021 -6.520 11.361 1.00 98.69 104 TYR A CA 1
ATOM 811 C C . TYR A 1 104 ? -10.121 -5.644 10.484 1.00 98.69 104 TYR A C 1
ATOM 813 O O . TYR A 1 104 ? -10.577 -4.685 9.847 1.00 98.69 104 TYR A O 1
ATOM 821 N N . VAL A 1 105 ? -8.840 -5.996 10.439 1.00 98.62 105 VAL A N 1
ATOM 822 C CA . VAL A 1 105 ? -7.851 -5.372 9.557 1.00 98.62 105 VAL A CA 1
ATOM 823 C C . VAL A 1 105 ? -7.305 -6.393 8.563 1.00 98.62 105 VAL A C 1
ATOM 825 O O . VAL A 1 105 ? -7.147 -7.569 8.884 1.00 98.62 105 VAL A O 1
ATOM 828 N N . THR A 1 106 ? -7.004 -5.950 7.350 1.00 98.56 106 THR A N 1
ATOM 829 C CA . THR A 1 106 ? -6.325 -6.755 6.332 1.00 98.56 106 THR A CA 1
ATOM 830 C C . THR A 1 106 ? -5.037 -6.058 5.934 1.00 98.56 106 THR A C 1
ATOM 832 O O . THR A 1 106 ? -5.063 -4.875 5.605 1.00 98.56 106 THR A O 1
ATOM 835 N N . ILE A 1 107 ? -3.916 -6.773 5.961 1.00 98.31 107 ILE A N 1
ATOM 836 C CA . ILE A 1 107 ? -2.586 -6.214 5.713 1.00 98.31 107 ILE A CA 1
ATOM 837 C C . ILE A 1 107 ? -1.928 -6.991 4.578 1.00 98.31 107 ILE A C 1
ATOM 839 O O . ILE A 1 107 ? -1.742 -8.201 4.681 1.00 98.31 107 ILE A O 1
ATOM 843 N N . MET A 1 108 ? -1.539 -6.299 3.507 1.00 97.62 108 MET A N 1
ATOM 844 C CA . MET A 1 108 ? -0.608 -6.853 2.526 1.00 97.62 108 MET A CA 1
ATOM 845 C C . MET A 1 108 ? 0.806 -6.720 3.090 1.00 97.62 108 MET A C 1
ATOM 847 O O . MET A 1 108 ? 1.369 -5.624 3.127 1.00 97.62 108 MET A O 1
ATOM 851 N N . GLY A 1 109 ? 1.366 -7.830 3.554 1.00 96.00 109 GLY A N 1
ATOM 852 C CA . GLY A 1 109 ? 2.602 -7.854 4.330 1.00 96.00 109 GLY A CA 1
ATOM 853 C C . GLY A 1 109 ? 3.105 -9.278 4.514 1.00 96.00 109 GLY A C 1
ATOM 854 O O . GLY A 1 109 ? 3.045 -10.082 3.590 1.00 96.00 109 GLY A O 1
ATOM 855 N N . GLY A 1 110 ? 3.592 -9.587 5.703 1.00 95.19 110 GLY A N 1
ATOM 856 C CA . GLY A 1 110 ? 4.016 -10.925 6.090 1.00 95.19 110 GLY A CA 1
ATOM 857 C C . GLY A 1 110 ? 4.328 -10.972 7.581 1.00 95.19 110 GLY A C 1
ATOM 858 O O . GLY A 1 110 ? 4.410 -9.927 8.237 1.00 95.19 110 GLY A O 1
ATOM 859 N N . VAL A 1 111 ? 4.437 -12.184 8.117 1.00 94.62 111 VAL A N 1
ATOM 860 C CA . VAL A 1 111 ? 4.644 -12.441 9.546 1.00 94.62 111 VAL A CA 1
ATOM 861 C C . VAL A 1 111 ? 5.712 -13.499 9.779 1.00 94.62 111 VAL A C 1
ATOM 863 O O . VAL A 1 111 ? 5.874 -14.406 8.964 1.00 94.62 111 VAL A O 1
ATOM 866 N N . GLU A 1 112 ? 6.415 -13.381 10.901 1.00 90.69 112 GLU A N 1
ATOM 867 C CA . GLU A 1 112 ? 7.415 -14.328 11.383 1.00 90.69 112 GLU A CA 1
ATOM 868 C C . GLU A 1 112 ? 7.400 -14.426 12.930 1.00 90.69 112 GLU A C 1
ATOM 870 O O . GLU A 1 112 ? 7.123 -13.429 13.598 1.00 90.69 112 GLU A O 1
ATOM 875 N N . PRO A 1 113 ? 7.714 -15.599 13.514 1.00 82.75 113 PRO A N 1
ATOM 876 C CA . PRO A 1 113 ? 7.534 -16.903 12.885 1.00 82.75 113 PRO A CA 1
ATOM 877 C C . PRO A 1 113 ? 6.037 -17.159 12.637 1.00 82.75 113 PRO A C 1
ATOM 879 O O . PRO A 1 113 ? 5.183 -16.693 13.386 1.00 82.75 113 PRO A O 1
ATOM 882 N N . PHE A 1 114 ? 5.716 -17.895 11.574 1.00 79.62 114 PHE A N 1
ATOM 883 C CA . PHE A 1 114 ? 4.382 -18.464 11.401 1.00 79.62 114 PHE A CA 1
ATOM 884 C C . PHE A 1 114 ? 4.482 -19.966 11.650 1.00 79.62 114 PHE A C 1
ATOM 886 O O . PHE A 1 114 ? 5.049 -20.688 10.830 1.00 79.62 114 PHE A O 1
ATOM 893 N N . ASP A 1 115 ? 3.963 -20.405 12.791 1.00 84.75 115 ASP A N 1
ATOM 894 C CA . ASP A 1 115 ? 3.766 -21.812 13.122 1.00 84.75 115 ASP A CA 1
ATOM 895 C C . ASP A 1 115 ? 2.273 -22.020 13.371 1.00 84.75 115 ASP A C 1
ATOM 897 O O . ASP A 1 115 ? 1.692 -21.406 14.262 1.00 84.75 115 ASP A O 1
ATOM 901 N N . GLU A 1 116 ? 1.645 -22.867 12.559 1.00 81.12 116 GLU A N 1
ATOM 902 C CA . GLU A 1 116 ? 0.216 -23.176 12.664 1.00 81.12 116 GLU A CA 1
ATOM 903 C C . GLU A 1 116 ? -0.157 -23.849 13.993 1.00 81.12 116 GLU A C 1
ATOM 905 O O . GLU A 1 116 ? -1.317 -23.800 14.401 1.00 81.12 116 GLU A O 1
ATOM 910 N N . ASN A 1 117 ? 0.824 -24.443 14.680 1.00 87.44 117 ASN A N 1
ATOM 911 C CA . ASN A 1 117 ? 0.639 -25.091 15.973 1.00 87.44 117 ASN A CA 1
ATOM 912 C C . ASN A 1 117 ? 0.878 -24.138 17.151 1.00 87.44 117 ASN A C 1
ATOM 914 O O . ASN A 1 117 ? 0.489 -24.457 18.277 1.00 87.44 117 ASN A O 1
ATOM 918 N N . ASP A 1 118 ? 1.497 -22.976 16.920 1.00 85.62 118 ASP A N 1
ATOM 919 C CA . ASP A 1 118 ? 1.730 -21.982 17.963 1.00 85.62 118 ASP A CA 1
ATOM 920 C C . ASP A 1 118 ? 0.569 -20.988 18.033 1.00 85.62 118 ASP A C 1
ATOM 922 O O . ASP A 1 118 ? 0.499 -19.990 17.318 1.00 85.62 118 ASP A O 1
ATOM 926 N N . THR A 1 119 ? -0.352 -21.254 18.955 1.00 78.38 119 THR A N 1
ATOM 927 C CA . THR A 1 119 ? -1.479 -20.361 19.251 1.00 78.38 119 THR A CA 1
ATOM 928 C C . THR A 1 119 ? -1.192 -19.401 20.406 1.00 78.38 119 THR A C 1
ATOM 930 O O . THR A 1 119 ? -2.107 -18.729 20.883 1.00 78.38 119 THR A O 1
ATOM 933 N N . THR A 1 120 ? 0.033 -19.394 20.935 1.00 81.00 120 THR A N 1
ATOM 934 C CA . THR A 1 120 ? 0.390 -18.685 22.174 1.00 81.00 120 THR A CA 1
ATOM 935 C C . THR A 1 120 ? 1.293 -17.488 21.929 1.00 81.00 120 THR A C 1
ATOM 937 O O . THR A 1 120 ? 1.186 -16.484 22.638 1.00 81.00 120 THR A O 1
ATOM 940 N N . SER A 1 121 ? 2.157 -17.570 20.920 1.00 89.19 121 SER A N 1
ATOM 941 C CA . SER A 1 121 ? 3.042 -16.478 20.550 1.00 89.19 121 SER A CA 1
ATOM 942 C C . SER A 1 121 ? 2.327 -15.447 19.693 1.00 89.19 121 SER A C 1
ATOM 944 O O . SER A 1 121 ? 1.494 -15.753 18.841 1.00 89.19 121 SER A O 1
ATOM 946 N N . TYR A 1 122 ? 2.707 -14.190 19.893 1.00 92.75 122 TYR A N 1
ATOM 947 C CA . TYR A 1 122 ? 2.295 -13.127 18.994 1.00 92.75 122 TYR A CA 1
ATOM 948 C C . TYR A 1 122 ? 3.118 -13.165 17.709 1.00 92.75 122 TYR A C 1
ATOM 950 O O . TYR A 1 122 ? 4.341 -13.291 17.747 1.00 92.75 122 TYR A O 1
ATOM 958 N N . LEU A 1 123 ? 2.440 -12.973 16.583 1.00 94.00 123 LEU A N 1
ATOM 959 C CA . LEU A 1 123 ? 3.054 -12.818 15.272 1.00 94.00 123 LEU A CA 1
ATOM 960 C C . LEU A 1 123 ? 3.783 -11.470 15.193 1.00 94.00 123 LEU A C 1
ATOM 962 O O . LEU A 1 123 ? 3.199 -10.430 15.522 1.00 94.00 123 LEU A O 1
ATOM 966 N N . GLU A 1 124 ? 5.023 -11.466 14.708 1.00 95.31 124 GLU A N 1
ATOM 967 C CA . GLU A 1 124 ? 5.773 -10.244 14.400 1.00 95.31 124 GLU A CA 1
ATOM 968 C C . GLU A 1 124 ? 5.776 -9.993 12.883 1.00 95.31 124 GLU A C 1
ATOM 970 O O . GLU A 1 124 ? 5.692 -10.937 12.100 1.00 95.31 124 GLU A O 1
ATOM 975 N N . PRO A 1 125 ? 5.855 -8.733 12.425 1.00 96.88 125 PRO A N 1
ATOM 976 C CA . PRO A 1 125 ? 5.964 -8.430 11.002 1.00 96.88 125 PRO A CA 1
ATOM 977 C C . PRO A 1 125 ? 7.319 -8.872 10.428 1.00 96.88 125 PRO A C 1
ATOM 979 O O . PRO A 1 125 ? 8.371 -8.513 10.964 1.00 96.88 125 PRO A O 1
ATOM 982 N N . ASP A 1 126 ? 7.279 -9.571 9.293 1.00 95.50 126 ASP A N 1
ATOM 983 C CA . ASP A 1 126 ? 8.464 -10.040 8.563 1.00 95.50 126 ASP A CA 1
ATOM 984 C C . ASP A 1 126 ? 9.155 -8.924 7.745 1.00 95.50 126 ASP A C 1
ATOM 986 O O . ASP A 1 126 ? 8.869 -7.727 7.865 1.00 95.50 126 ASP A O 1
ATOM 990 N N . THR A 1 127 ? 10.048 -9.324 6.835 1.00 94.25 127 THR A N 1
ATOM 991 C CA . THR A 1 127 ? 10.763 -8.424 5.922 1.00 94.25 127 THR A CA 1
ATOM 992 C C . THR A 1 127 ? 9.952 -7.935 4.711 1.00 94.25 127 THR A C 1
ATOM 994 O O . THR A 1 127 ? 10.543 -7.379 3.783 1.00 94.25 127 THR A O 1
ATOM 997 N N . ALA A 1 128 ? 8.631 -8.137 4.652 1.00 94.38 128 ALA A N 1
ATOM 998 C CA . ALA A 1 128 ? 7.802 -7.632 3.559 1.00 94.38 128 ALA A CA 1
ATOM 999 C C . ALA A 1 128 ? 7.904 -6.103 3.428 1.00 94.38 128 ALA A C 1
ATOM 1001 O O . ALA A 1 128 ? 7.993 -5.367 4.411 1.00 94.38 128 ALA A O 1
ATOM 1002 N N . GLN A 1 129 ? 7.842 -5.602 2.191 1.00 92.25 129 GLN A N 1
ATOM 1003 C CA . GLN A 1 129 ? 8.137 -4.197 1.887 1.00 92.25 129 GLN A CA 1
ATOM 1004 C C . GLN A 1 129 ? 7.276 -3.202 2.683 1.00 92.25 129 GLN A C 1
ATOM 1006 O O . GLN A 1 129 ? 7.792 -2.204 3.183 1.00 92.25 129 GLN A O 1
ATOM 1011 N N . ASN A 1 130 ? 5.977 -3.483 2.832 1.00 95.19 130 ASN A N 1
ATOM 1012 C CA . ASN A 1 130 ? 5.060 -2.611 3.569 1.00 95.19 130 ASN A CA 1
ATOM 1013 C C . ASN A 1 130 ? 5.392 -2.532 5.065 1.00 95.19 130 ASN A C 1
ATOM 1015 O O . ASN A 1 130 ? 5.285 -1.454 5.649 1.00 95.19 130 ASN A O 1
ATOM 1019 N N . ASN A 1 131 ? 5.860 -3.638 5.653 1.00 96.50 131 ASN A N 1
ATOM 1020 C CA . ASN A 1 131 ? 6.322 -3.679 7.038 1.00 96.50 131 ASN A CA 1
ATOM 1021 C C . ASN A 1 131 ? 7.613 -2.859 7.214 1.00 96.50 131 ASN A C 1
ATOM 1023 O O . ASN A 1 131 ? 7.802 -2.180 8.221 1.00 96.50 131 ASN A O 1
ATOM 1027 N N . GLN A 1 132 ? 8.497 -2.898 6.214 1.00 94.69 132 GLN A N 1
ATOM 1028 C CA . GLN A 1 132 ? 9.826 -2.286 6.274 1.00 94.69 132 GLN A CA 1
ATOM 1029 C C . GLN A 1 132 ? 9.828 -0.766 6.082 1.00 94.69 132 GLN A C 1
ATOM 1031 O O . GLN A 1 132 ? 10.777 -0.119 6.520 1.00 94.69 132 GLN A O 1
ATOM 1036 N N . PHE A 1 133 ? 8.792 -0.176 5.467 1.00 92.50 133 PHE A N 1
ATOM 1037 C CA . PHE A 1 133 ? 8.707 1.286 5.332 1.00 92.50 133 PHE A CA 1
ATOM 1038 C C . PHE A 1 133 ? 8.773 2.004 6.684 1.00 92.50 133 PHE A C 1
ATOM 1040 O O . PHE A 1 133 ? 9.421 3.038 6.792 1.00 92.50 133 PHE A O 1
ATOM 1047 N N . ASP A 1 134 ? 8.128 1.440 7.705 1.00 95.62 134 ASP A N 1
ATOM 1048 C CA . ASP A 1 134 ? 8.269 1.856 9.098 1.00 95.62 134 ASP A CA 1
ATOM 1049 C C . ASP A 1 134 ? 8.159 0.611 9.984 1.00 95.62 134 ASP A C 1
ATOM 1051 O O . ASP A 1 134 ? 7.071 0.201 10.409 1.00 95.62 134 ASP A O 1
ATOM 1055 N N . ARG A 1 135 ? 9.304 -0.038 10.224 1.00 95.75 135 ARG A N 1
ATOM 1056 C CA . ARG A 1 135 ? 9.343 -1.297 10.978 1.00 95.75 135 ARG A CA 1
ATOM 1057 C C . ARG A 1 135 ? 8.852 -1.117 12.412 1.00 95.75 135 ARG A C 1
ATOM 1059 O O . ARG A 1 135 ? 8.178 -1.998 12.940 1.00 95.75 135 ARG A O 1
ATOM 1066 N N . THR A 1 136 ? 9.141 0.025 13.033 1.00 97.12 136 THR A N 1
ATOM 1067 C CA . THR A 1 136 ? 8.697 0.335 14.398 1.00 97.12 136 THR A CA 1
ATOM 1068 C C . THR A 1 136 ? 7.179 0.454 14.464 1.00 97.12 136 THR A C 1
ATOM 1070 O O . THR A 1 136 ? 6.553 -0.178 15.317 1.00 97.12 136 THR A O 1
ATOM 1073 N N . ALA A 1 137 ? 6.572 1.207 13.543 1.00 97.94 137 ALA A N 1
ATOM 1074 C CA . ALA A 1 137 ? 5.122 1.328 13.462 1.00 97.94 137 ALA A CA 1
ATOM 1075 C C . ALA A 1 137 ? 4.447 -0.015 13.158 1.00 97.94 137 ALA A C 1
ATOM 1077 O O . ALA A 1 137 ? 3.424 -0.334 13.763 1.00 97.94 137 ALA A O 1
ATOM 1078 N N . SER A 1 138 ? 5.036 -0.821 12.272 1.00 97.94 138 SER A N 1
ATOM 1079 C CA . SER A 1 138 ? 4.511 -2.144 11.930 1.00 97.94 138 SER A CA 1
ATOM 1080 C C . SER A 1 138 ? 4.525 -3.076 13.140 1.00 97.94 138 SER A C 1
ATOM 1082 O O . SER A 1 138 ? 3.489 -3.640 13.480 1.00 97.94 138 SER A O 1
ATOM 1084 N N . ARG A 1 139 ? 5.648 -3.174 13.865 1.00 98.00 139 ARG A N 1
ATOM 1085 C CA . ARG A 1 139 ? 5.731 -3.999 15.085 1.00 98.00 139 ARG A CA 1
ATOM 1086 C C . ARG A 1 139 ? 4.710 -3.565 16.127 1.00 98.00 139 ARG A C 1
ATOM 1088 O O . ARG A 1 139 ? 3.985 -4.401 16.657 1.00 98.00 139 ARG A O 1
ATOM 1095 N N . PHE A 1 140 ? 4.599 -2.256 16.359 1.00 98.50 140 PHE A N 1
ATOM 1096 C CA . PHE A 1 140 ? 3.583 -1.709 17.252 1.00 98.50 140 PHE A CA 1
ATOM 1097 C C . PHE A 1 140 ? 2.167 -2.109 16.818 1.00 98.50 140 PHE A C 1
ATOM 1099 O O . PHE A 1 140 ? 1.395 -2.595 17.639 1.00 98.50 140 PHE A O 1
ATOM 1106 N N . PHE A 1 141 ? 1.817 -1.925 15.543 1.00 98.56 141 PHE A N 1
ATOM 1107 C CA . PHE A 1 141 ? 0.455 -2.156 15.065 1.00 98.56 141 PHE A CA 1
ATOM 1108 C C . PHE A 1 141 ? 0.055 -3.632 15.127 1.00 98.56 141 PHE A C 1
ATOM 1110 O O . PHE A 1 141 ? -1.013 -3.938 15.655 1.00 98.56 141 PHE A O 1
ATOM 1117 N N . TYR A 1 142 ? 0.919 -4.541 14.654 1.00 98.25 142 TYR A N 1
ATOM 1118 C CA . TYR A 1 142 ? 0.677 -5.988 14.718 1.00 98.25 142 TYR A CA 1
ATOM 1119 C C . TYR A 1 142 ? 0.531 -6.454 16.165 1.00 98.25 142 TYR A C 1
ATOM 1121 O O . TYR A 1 142 ? -0.439 -7.134 16.505 1.00 98.25 142 TYR A O 1
ATOM 1129 N N . ARG A 1 143 ? 1.463 -6.057 17.040 1.00 97.81 143 ARG A N 1
ATOM 1130 C CA . ARG A 1 143 ? 1.421 -6.412 18.461 1.00 97.81 143 ARG A CA 1
ATOM 1131 C C . ARG A 1 143 ? 0.145 -5.902 19.116 1.00 97.81 143 ARG A C 1
ATOM 1133 O O . ARG A 1 143 ? -0.566 -6.659 19.772 1.00 97.81 143 ARG A O 1
ATOM 1140 N N . ARG A 1 144 ? -0.174 -4.623 18.905 1.00 98.50 144 ARG A N 1
ATOM 1141 C CA . ARG A 1 144 ? -1.292 -3.982 19.591 1.00 98.50 144 ARG A CA 1
ATOM 1142 C C . ARG A 1 144 ? -2.645 -4.495 19.113 1.00 98.50 144 ARG A C 1
ATOM 1144 O O . ARG A 1 144 ? -3.549 -4.626 19.930 1.00 98.50 144 ARG A O 1
ATOM 1151 N N . CYS A 1 145 ? -2.792 -4.826 17.831 1.00 98.44 145 CYS A N 1
ATOM 1152 C CA . CYS A 1 145 ? -4.008 -5.473 17.338 1.00 98.44 145 CYS A CA 1
ATOM 1153 C C . CYS A 1 145 ? -4.236 -6.835 18.009 1.00 98.44 145 CYS A C 1
ATOM 1155 O O . CYS A 1 145 ? -5.355 -7.101 18.444 1.00 98.44 145 CYS A O 1
ATOM 1157 N N . GLN A 1 146 ? -3.187 -7.653 18.161 1.00 97.12 146 GLN A N 1
ATOM 1158 C CA . GLN A 1 146 ? -3.291 -8.963 18.814 1.00 97.12 146 GLN A CA 1
ATOM 1159 C C . GLN A 1 146 ? -3.653 -8.843 20.299 1.00 97.12 146 GLN A C 1
ATOM 1161 O O . GLN A 1 146 ? -4.585 -9.497 20.754 1.00 97.12 146 GLN A O 1
ATOM 1166 N N . GLU A 1 147 ? -2.993 -7.946 21.036 1.00 97.56 147 GLU A N 1
ATOM 1167 C CA . GLU A 1 147 ? -3.296 -7.687 22.454 1.00 97.56 147 GLU A CA 1
ATOM 1168 C C . GLU A 1 147 ? -4.737 -7.207 22.684 1.00 97.56 147 GLU A C 1
ATOM 1170 O O . GLU A 1 147 ? -5.322 -7.461 23.735 1.00 97.56 147 GLU A O 1
ATOM 1175 N N . LEU A 1 148 ? -5.309 -6.490 21.715 1.00 98.06 148 LEU A N 1
ATOM 1176 C CA . LEU A 1 148 ? -6.674 -5.963 21.778 1.00 98.06 148 LEU A CA 1
ATOM 1177 C C . LEU A 1 148 ? -7.722 -6.926 21.202 1.00 98.06 148 LEU A C 1
ATOM 1179 O O . LEU A 1 148 ? -8.899 -6.565 21.141 1.00 98.06 148 LEU A O 1
ATOM 1183 N N . GLY A 1 149 ? -7.315 -8.115 20.748 1.00 96.94 149 GLY A N 1
ATOM 1184 C CA . GLY A 1 149 ? -8.209 -9.088 20.122 1.00 96.94 149 GLY A CA 1
ATOM 1185 C C . GLY A 1 149 ? -8.832 -8.593 18.813 1.00 96.94 149 GLY A C 1
ATOM 1186 O O . GLY A 1 149 ? -9.939 -9.002 18.466 1.00 96.94 149 GLY A O 1
ATOM 1187 N N . VAL A 1 150 ? -8.165 -7.683 18.095 1.00 98.25 150 VAL A N 1
ATOM 1188 C CA . VAL A 1 150 ? -8.607 -7.230 16.770 1.00 98.25 150 VAL A CA 1
ATOM 1189 C C . VAL A 1 150 ? -8.245 -8.308 15.747 1.00 98.25 150 VAL A C 1
ATOM 1191 O O . VAL A 1 150 ? -7.057 -8.591 15.580 1.00 98.25 150 VAL A O 1
ATOM 1194 N N . PRO A 1 151 ? -9.219 -8.888 15.022 1.00 97.81 151 PRO A N 1
ATOM 1195 C CA . PRO A 1 151 ? -8.913 -9.883 14.004 1.00 97.81 151 PRO A CA 1
ATOM 1196 C C . PRO A 1 151 ? -8.064 -9.279 12.881 1.00 97.81 151 PRO A C 1
ATOM 1198 O O . PRO A 1 151 ? -8.350 -8.181 12.389 1.00 97.81 151 PRO A O 1
ATOM 1201 N N . MET A 1 152 ? -7.033 -10.013 12.464 1.00 97.50 152 MET A N 1
ATOM 1202 C CA . MET A 1 152 ? -6.118 -9.608 11.399 1.00 97.50 152 MET A CA 1
ATOM 1203 C C . MET A 1 152 ? -6.072 -10.665 10.301 1.00 97.50 152 MET A C 1
ATOM 1205 O O . MET A 1 152 ? -5.978 -11.857 10.580 1.00 97.50 152 MET A O 1
ATOM 1209 N N . ILE A 1 153 ? -6.084 -10.215 9.050 1.00 97.25 153 ILE A N 1
ATOM 1210 C CA . ILE A 1 153 ? -5.871 -11.052 7.869 1.00 97.25 153 ILE A CA 1
ATOM 1211 C C . ILE A 1 153 ? -4.582 -10.580 7.203 1.00 97.25 153 ILE A C 1
ATOM 1213 O O . ILE A 1 153 ? -4.525 -9.456 6.701 1.00 97.25 153 ILE A O 1
ATOM 1217 N N . ILE A 1 154 ? -3.549 -11.421 7.193 1.00 96.56 154 ILE A N 1
ATOM 1218 C CA . ILE A 1 154 ? -2.259 -11.084 6.584 1.00 96.56 154 ILE A CA 1
ATOM 1219 C C . ILE A 1 154 ? -2.156 -11.762 5.220 1.00 96.56 154 ILE A C 1
ATOM 1221 O O . ILE A 1 154 ? -2.138 -12.986 5.124 1.00 96.56 154 ILE A O 1
ATOM 1225 N N . LEU A 1 155 ? -2.086 -10.961 4.158 1.00 95.75 155 LEU A N 1
ATOM 1226 C CA . LEU A 1 155 ? -1.919 -11.440 2.791 1.00 95.75 155 LEU A CA 1
ATOM 1227 C C . LEU A 1 155 ? -0.448 -11.335 2.388 1.00 95.75 155 LEU A C 1
ATOM 1229 O O . LEU A 1 155 ? 0.072 -10.233 2.189 1.00 95.75 155 LEU A O 1
ATOM 1233 N N . SER A 1 156 ? 0.214 -12.487 2.268 1.00 93.81 156 SER A N 1
ATOM 1234 C CA . SER A 1 156 ? 1.625 -12.555 1.892 1.00 93.81 156 SER A CA 1
ATOM 1235 C C . SER A 1 156 ? 1.843 -12.449 0.384 1.00 93.81 156 SER A C 1
ATOM 1237 O O . SER A 1 156 ? 0.948 -12.699 -0.427 1.00 93.81 156 SER A O 1
ATOM 1239 N N . ARG A 1 157 ? 3.083 -12.142 -0.011 1.00 90.12 157 ARG A N 1
ATOM 1240 C CA . ARG A 1 157 ? 3.502 -12.137 -1.425 1.00 90.12 157 ARG A CA 1
ATOM 1241 C C . ARG A 1 157 ? 3.286 -13.480 -2.135 1.00 90.12 157 ARG A C 1
ATOM 1243 O O . ARG A 1 157 ? 3.168 -13.494 -3.355 1.00 90.12 157 ARG A O 1
ATOM 1250 N N . LEU A 1 158 ? 3.225 -14.591 -1.392 1.00 90.69 158 LEU A N 1
ATOM 1251 C CA . LEU A 1 158 ? 3.022 -15.925 -1.963 1.00 90.69 158 LEU A CA 1
ATOM 1252 C C . LEU A 1 158 ? 1.652 -16.040 -2.639 1.00 90.69 158 LEU A C 1
ATOM 1254 O O . LEU A 1 158 ? 1.558 -16.623 -3.712 1.00 90.69 158 LEU A O 1
ATOM 1258 N N . ALA A 1 159 ? 0.620 -15.395 -2.083 1.00 91.31 159 ALA A N 1
ATOM 1259 C CA . ALA A 1 159 ? -0.705 -15.366 -2.697 1.00 91.31 159 ALA A CA 1
ATOM 1260 C C . ALA A 1 159 ? -0.692 -14.675 -4.072 1.00 91.31 159 ALA A C 1
ATOM 1262 O O . ALA A 1 159 ? -1.371 -15.116 -4.996 1.00 91.31 159 ALA A O 1
ATOM 1263 N N . ALA A 1 160 ? 0.117 -13.622 -4.236 1.00 87.69 160 ALA A N 1
ATOM 1264 C CA . ALA A 1 160 ? 0.281 -12.959 -5.528 1.00 87.69 160 ALA A CA 1
ATOM 1265 C C . ALA A 1 160 ? 1.010 -13.853 -6.547 1.00 87.69 160 ALA A C 1
ATOM 1267 O O . ALA A 1 160 ? 0.660 -13.836 -7.724 1.00 87.69 160 ALA A O 1
ATOM 1268 N N . TYR A 1 161 ? 1.983 -14.660 -6.106 1.00 88.31 161 TYR A N 1
ATOM 1269 C CA . TYR A 1 161 ? 2.681 -15.614 -6.979 1.00 88.31 161 TYR A CA 1
ATOM 1270 C C . TYR A 1 161 ? 1.796 -16.779 -7.422 1.00 88.31 161 TYR A C 1
ATOM 1272 O O . TYR A 1 161 ? 1.967 -17.276 -8.529 1.00 88.31 161 TYR A O 1
ATOM 1280 N N . SER A 1 162 ? 0.836 -17.194 -6.596 1.00 92.00 162 SER A N 1
ATOM 1281 C CA . SER A 1 162 ? -0.131 -18.234 -6.962 1.00 92.00 162 SER A CA 1
ATOM 1282 C C . SER A 1 162 ? -1.221 -17.746 -7.922 1.00 92.00 162 SER A C 1
ATOM 1284 O O . SER A 1 162 ? -1.864 -18.567 -8.572 1.00 92.00 162 SER A O 1
ATOM 1286 N N . CYS A 1 163 ? -1.425 -16.429 -8.032 1.00 91.94 163 CYS A N 1
ATOM 1287 C CA . CYS A 1 163 ? -2.485 -15.820 -8.838 1.00 91.94 163 CYS A CA 1
ATOM 1288 C C . CYS A 1 163 ? -1.945 -14.711 -9.767 1.00 91.94 163 CYS A C 1
ATOM 1290 O O . CYS A 1 163 ? -2.399 -13.564 -9.676 1.00 91.94 163 CYS A O 1
ATOM 1292 N N . PRO A 1 164 ? -0.972 -15.000 -10.652 1.00 89.81 164 PRO A N 1
ATOM 1293 C CA . PRO A 1 164 ? -0.385 -13.980 -11.507 1.00 89.81 164 PRO A CA 1
ATOM 1294 C C . PRO A 1 164 ? -1.396 -13.484 -12.548 1.00 89.81 164 PRO A C 1
ATOM 1296 O O . PRO A 1 164 ? -2.118 -14.259 -13.177 1.00 89.81 164 PRO A O 1
ATOM 1299 N N . VAL A 1 165 ? -1.415 -12.170 -12.775 1.00 90.00 165 VAL A N 1
ATOM 1300 C CA . VAL A 1 165 ? -2.154 -11.568 -13.892 1.00 90.00 165 VAL A CA 1
ATOM 1301 C C . VAL A 1 165 ? -1.262 -11.495 -15.126 1.00 90.00 165 VAL A C 1
ATOM 1303 O O . VAL A 1 165 ? -0.091 -11.128 -15.045 1.00 90.00 165 VAL A O 1
ATOM 1306 N N . THR A 1 166 ? -1.816 -11.820 -16.291 1.00 90.75 166 THR A N 1
ATOM 1307 C CA . THR A 1 166 ? -1.063 -11.788 -17.552 1.00 90.75 166 THR A CA 1
ATOM 1308 C C . THR A 1 166 ? -1.010 -10.378 -18.142 1.00 90.75 166 THR A C 1
ATOM 1310 O O . THR A 1 166 ? -1.862 -9.531 -17.855 1.00 90.75 166 THR A O 1
ATOM 1313 N N . LYS A 1 167 ? -0.059 -10.137 -19.058 1.00 93.19 167 LYS A N 1
ATOM 1314 C CA . LYS A 1 167 ? 0.018 -8.901 -19.866 1.00 93.19 167 LYS A CA 1
ATOM 1315 C C . LYS A 1 167 ? -1.334 -8.519 -20.484 1.00 93.19 167 LYS A C 1
ATOM 1317 O O . LYS A 1 167 ? -1.680 -7.341 -20.531 1.00 93.19 167 LYS A O 1
ATOM 1322 N N . ARG A 1 168 ? -2.115 -9.518 -20.905 1.00 95.25 168 ARG A N 1
ATOM 1323 C CA . ARG A 1 168 ? -3.424 -9.340 -21.543 1.00 95.25 168 ARG A CA 1
ATOM 1324 C C . ARG A 1 168 ? -4.395 -8.526 -20.682 1.00 95.25 168 ARG A C 1
ATOM 1326 O O . ARG A 1 168 ? -5.170 -7.753 -21.231 1.00 95.25 168 ARG A O 1
ATOM 1333 N N . MET A 1 169 ? -4.318 -8.638 -19.353 1.00 95.12 169 MET A N 1
ATOM 1334 C CA . MET A 1 169 ? -5.134 -7.828 -18.443 1.00 95.12 169 MET A CA 1
ATOM 1335 C C . MET A 1 169 ? -4.849 -6.328 -18.603 1.00 95.12 169 MET A C 1
ATOM 1337 O O . MET A 1 169 ? -5.772 -5.523 -18.687 1.00 95.12 169 MET A O 1
ATOM 1341 N N . TYR A 1 170 ? -3.575 -5.944 -18.706 1.00 96.38 170 TYR A N 1
ATOM 1342 C CA . TYR A 1 170 ? -3.182 -4.548 -18.911 1.00 96.38 170 TYR A CA 1
ATOM 1343 C C . TYR A 1 170 ? -3.555 -4.039 -20.306 1.00 96.38 170 TYR A C 1
ATOM 1345 O O . TYR A 1 170 ? -3.962 -2.887 -20.443 1.00 96.38 170 TYR A O 1
ATOM 1353 N N . ASP A 1 171 ? -3.472 -4.898 -21.327 1.00 96.25 171 ASP A N 1
ATOM 1354 C CA . ASP A 1 171 ? -3.935 -4.558 -22.676 1.00 96.25 171 ASP A CA 1
ATOM 1355 C C . ASP A 1 171 ? -5.442 -4.260 -22.685 1.00 96.25 171 ASP A C 1
ATOM 1357 O O . ASP A 1 171 ? -5.866 -3.275 -23.286 1.00 96.25 171 ASP A O 1
ATOM 1361 N N . TYR A 1 172 ? -6.247 -5.044 -21.961 1.00 97.12 172 TYR A N 1
ATOM 1362 C CA . TYR A 1 172 ? -7.678 -4.776 -21.810 1.00 97.12 172 TYR A CA 1
ATOM 1363 C C . TYR A 1 172 ? -7.969 -3.471 -21.074 1.00 97.12 172 TYR A C 1
ATOM 1365 O O . TYR A 1 172 ? -8.841 -2.717 -21.500 1.00 97.12 172 TYR A O 1
ATOM 1373 N N . LEU A 1 173 ? -7.223 -3.164 -20.008 1.00 96.19 173 LEU A N 1
ATOM 1374 C CA . LEU A 1 173 ? -7.370 -1.887 -19.308 1.00 96.19 173 LEU A CA 1
ATOM 1375 C C . LEU A 1 173 ? -7.087 -0.704 -20.242 1.00 96.19 173 LEU A C 1
ATOM 1377 O O . LEU A 1 173 ? -7.842 0.266 -20.233 1.00 96.19 173 LEU A O 1
ATOM 1381 N N . ALA A 1 174 ? -6.050 -0.784 -21.077 1.00 96.50 174 ALA A N 1
ATOM 1382 C CA . ALA A 1 174 ? -5.727 0.268 -22.039 1.00 96.50 174 ALA A CA 1
ATOM 1383 C C . ALA A 1 174 ? -6.763 0.389 -23.171 1.00 96.50 174 ALA A C 1
ATOM 1385 O O . ALA A 1 174 ? -7.084 1.501 -23.582 1.00 96.50 174 ALA A O 1
ATOM 1386 N N . GLN A 1 175 ? -7.351 -0.723 -23.628 1.00 97.31 175 GLN A N 1
ATOM 1387 C CA . GLN A 1 175 ? -8.402 -0.724 -24.659 1.00 97.31 175 GLN A CA 1
ATOM 1388 C C . GLN A 1 175 ? -9.672 0.034 -24.248 1.00 97.31 175 GLN A C 1
ATOM 1390 O O . GLN A 1 175 ? -10.424 0.473 -25.115 1.00 97.31 175 GLN A O 1
ATOM 1395 N N . THR A 1 176 ? -9.898 0.249 -22.947 1.00 95.31 176 THR A N 1
ATOM 1396 C CA . THR A 1 176 ? -10.987 1.121 -22.470 1.00 95.31 176 THR A CA 1
ATOM 1397 C C . THR A 1 176 ? -10.793 2.595 -22.848 1.00 95.31 176 THR A C 1
ATOM 1399 O O . THR A 1 176 ? -11.707 3.393 -22.662 1.00 95.31 176 THR A O 1
ATOM 1402 N N . ASN A 1 177 ? -9.604 2.976 -23.336 1.00 94.00 177 ASN A N 1
ATOM 1403 C CA . ASN A 1 177 ? -9.160 4.355 -23.556 1.00 94.00 177 ASN A CA 1
ATOM 1404 C C . ASN A 1 177 ? -9.202 5.237 -22.294 1.00 94.00 177 ASN A C 1
ATOM 1406 O O . ASN A 1 177 ? -9.055 6.457 -22.379 1.00 94.00 177 ASN A O 1
ATOM 1410 N N . SER A 1 178 ? -9.354 4.638 -21.108 1.00 95.44 178 SER A N 1
ATOM 1411 C CA . SER A 1 178 ? -9.220 5.355 -19.844 1.00 95.44 178 SER A CA 1
ATOM 1412 C C . SER A 1 178 ? -7.766 5.795 -19.650 1.00 95.44 178 SER A C 1
ATOM 1414 O O . SER A 1 178 ? -6.860 4.959 -19.757 1.00 95.44 178 SER A O 1
ATOM 1416 N N . PRO A 1 179 ? -7.498 7.062 -19.282 1.00 96.62 179 PRO A N 1
ATOM 1417 C CA . PRO A 1 179 ? -6.133 7.511 -19.024 1.00 96.62 179 PRO A CA 1
ATOM 1418 C C . PRO A 1 179 ? -5.486 6.753 -17.852 1.00 96.62 179 PRO A C 1
ATOM 1420 O O . PRO A 1 179 ? -4.270 6.553 -17.849 1.00 96.62 179 PRO A O 1
ATOM 1423 N N . VAL A 1 180 ? -6.286 6.254 -16.901 1.00 96.81 180 VAL A N 1
ATOM 1424 C CA . VAL A 1 180 ? -5.814 5.367 -15.825 1.00 96.81 180 VAL A CA 1
ATOM 1425 C C . VAL A 1 180 ? -5.375 4.018 -16.398 1.00 96.81 180 VAL A C 1
ATOM 1427 O O . VAL A 1 180 ? -4.275 3.558 -16.091 1.00 96.81 180 VAL A O 1
ATOM 1430 N N . GLY A 1 181 ? -6.194 3.410 -17.263 1.00 96.75 181 GLY A N 1
ATOM 1431 C CA . GLY A 1 181 ? -5.886 2.132 -17.912 1.00 96.75 181 GLY A CA 1
ATOM 1432 C C . GLY A 1 181 ? -4.617 2.198 -18.763 1.00 96.75 181 GLY A C 1
ATOM 1433 O O . GLY A 1 181 ? -3.706 1.386 -18.583 1.00 96.75 181 GLY A O 1
ATOM 1434 N N . CYS A 1 182 ? -4.500 3.228 -19.604 1.00 96.38 182 CYS A N 1
ATOM 1435 C CA . CYS A 1 182 ? -3.306 3.480 -20.412 1.00 96.38 182 CYS A CA 1
ATOM 1436 C C . CYS A 1 182 ? -2.054 3.676 -19.545 1.00 96.38 182 CYS A C 1
ATOM 1438 O O . CYS A 1 182 ? -0.995 3.116 -19.834 1.00 96.38 182 CYS A O 1
ATOM 1440 N N . ARG A 1 183 ? -2.154 4.434 -18.443 1.00 95.94 183 ARG A N 1
ATOM 1441 C CA . ARG A 1 183 ? -1.019 4.631 -17.534 1.00 95.94 183 ARG A CA 1
ATOM 1442 C C . ARG A 1 183 ? -0.605 3.335 -16.838 1.00 95.94 183 ARG A C 1
ATOM 1444 O O . ARG A 1 183 ? 0.593 3.100 -16.710 1.00 95.94 183 ARG A O 1
ATOM 1451 N N . LEU A 1 184 ? -1.552 2.504 -16.394 1.00 95.62 184 LEU A N 1
ATOM 1452 C CA . LEU A 1 184 ? -1.244 1.214 -15.763 1.00 95.62 184 LEU A CA 1
ATOM 1453 C C . LEU A 1 184 ? -0.499 0.285 -16.727 1.00 95.62 184 LEU A C 1
ATOM 1455 O O . LEU A 1 184 ? 0.519 -0.289 -16.341 1.00 95.62 184 LEU A O 1
ATOM 1459 N N . GLN A 1 185 ? -0.945 0.191 -17.983 1.00 96.75 185 GLN A N 1
ATOM 1460 C CA . GLN A 1 185 ? -0.249 -0.588 -19.011 1.00 96.75 185 GLN A CA 1
ATOM 1461 C C . GLN A 1 185 ? 1.171 -0.059 -19.256 1.00 96.75 185 GLN A C 1
ATOM 1463 O O . GLN A 1 185 ? 2.128 -0.832 -19.219 1.00 96.75 185 GLN A O 1
ATOM 1468 N N . ASN A 1 186 ? 1.322 1.254 -19.449 1.00 95.06 186 ASN A N 1
ATOM 1469 C CA . ASN A 1 186 ? 2.624 1.874 -19.696 1.00 95.06 186 ASN A CA 1
ATOM 1470 C C . ASN A 1 186 ? 3.585 1.700 -18.513 1.00 95.06 186 ASN A C 1
ATOM 1472 O O . ASN A 1 186 ? 4.754 1.383 -18.716 1.00 95.06 186 ASN A O 1
ATOM 1476 N N . ALA A 1 187 ? 3.098 1.864 -17.280 1.00 93.62 187 ALA A N 1
ATOM 1477 C CA . ALA A 1 187 ? 3.898 1.678 -16.074 1.00 93.62 187 ALA A CA 1
ATOM 1478 C C . ALA A 1 187 ? 4.353 0.220 -15.910 1.00 93.62 187 ALA A C 1
ATOM 1480 O O . ALA A 1 187 ? 5.527 -0.021 -15.630 1.00 93.62 187 ALA A O 1
ATOM 1481 N N . GLN A 1 188 ? 3.456 -0.748 -16.134 1.00 94.69 188 GLN A N 1
ATOM 1482 C CA . GLN A 1 188 ? 3.804 -2.168 -16.071 1.00 94.69 188 GLN A CA 1
ATOM 1483 C C . GLN A 1 188 ? 4.829 -2.542 -17.149 1.00 94.69 188 GLN A C 1
ATOM 1485 O O . GLN A 1 188 ? 5.826 -3.198 -16.845 1.00 94.69 188 GLN A O 1
ATOM 1490 N N . LYS A 1 189 ? 4.612 -2.090 -18.392 1.00 94.94 189 LYS A N 1
ATOM 1491 C CA . LYS A 1 189 ? 5.524 -2.317 -19.519 1.00 94.94 189 LYS A CA 1
ATOM 1492 C C . LYS A 1 189 ? 6.913 -1.736 -19.239 1.00 94.94 189 LYS A C 1
ATOM 1494 O O . LYS A 1 189 ? 7.899 -2.462 -19.288 1.00 94.94 189 LYS A O 1
ATOM 1499 N N . ALA A 1 190 ? 6.988 -0.466 -18.848 1.00 93.88 190 ALA A N 1
ATOM 1500 C CA . ALA A 1 190 ? 8.259 0.171 -18.521 1.00 93.88 190 ALA A CA 1
ATOM 1501 C C . ALA A 1 190 ? 8.967 -0.524 -17.344 1.00 93.88 190 ALA A C 1
ATOM 1503 O O . ALA A 1 190 ? 10.184 -0.680 -17.358 1.00 93.88 190 ALA A O 1
ATOM 1504 N N . SER A 1 191 ? 8.228 -0.973 -16.322 1.00 92.81 191 SER A N 1
ATOM 1505 C CA . SER A 1 191 ? 8.818 -1.690 -15.186 1.00 92.81 191 SER A CA 1
ATOM 1506 C C . SER A 1 191 ? 9.451 -3.016 -15.606 1.00 92.81 191 SER A C 1
ATOM 1508 O O . SER A 1 191 ? 10.549 -3.328 -15.141 1.00 92.81 191 SER A O 1
ATOM 1510 N N . ILE A 1 192 ? 8.778 -3.794 -16.461 1.00 94.38 192 ILE A N 1
ATOM 1511 C CA . ILE A 1 192 ? 9.291 -5.101 -16.883 1.00 94.38 192 ILE A CA 1
ATOM 1512 C C . ILE A 1 192 ? 10.455 -4.954 -17.875 1.00 94.38 192 ILE A C 1
ATOM 1514 O O . ILE A 1 192 ? 11.448 -5.661 -17.740 1.00 94.38 192 ILE A O 1
ATOM 1518 N N . GLU A 1 193 ? 10.406 -3.970 -18.779 1.00 95.38 193 GLU A N 1
ATOM 1519 C CA . GLU A 1 193 ? 11.506 -3.641 -19.701 1.00 95.38 193 GLU A CA 1
ATOM 1520 C C . GLU A 1 193 ? 12.753 -3.144 -18.950 1.00 95.38 193 GLU A C 1
ATOM 1522 O O . GLU A 1 193 ? 13.865 -3.596 -19.217 1.00 95.38 193 GLU A O 1
ATOM 1527 N N . ASN A 1 194 ? 12.579 -2.282 -17.942 1.00 94.75 194 ASN A N 1
ATOM 1528 C CA . ASN A 1 194 ? 13.682 -1.827 -17.088 1.00 94.75 194 ASN A CA 1
ATOM 1529 C C . ASN A 1 194 ? 14.248 -2.947 -16.204 1.00 94.75 194 ASN A C 1
ATOM 1531 O O . ASN A 1 194 ? 15.420 -2.913 -15.829 1.00 94.75 194 ASN A O 1
ATOM 1535 N N . LEU A 1 195 ? 13.430 -3.927 -15.806 1.00 95.62 195 LEU A N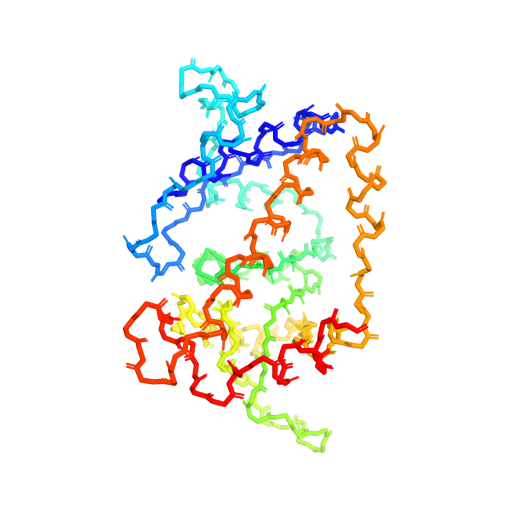 1
ATOM 1536 C CA . LEU A 1 195 ? 13.937 -5.112 -15.117 1.00 95.62 195 LEU A CA 1
ATOM 1537 C C . LEU A 1 195 ? 14.745 -5.985 -16.080 1.00 95.62 195 LEU A C 1
ATOM 1539 O O . LEU A 1 195 ? 15.856 -6.362 -15.723 1.00 95.62 195 LEU A O 1
ATOM 1543 N N . TRP A 1 196 ? 14.235 -6.226 -17.292 1.00 96.75 196 TRP A N 1
ATOM 1544 C CA . TRP A 1 196 ? 14.940 -6.964 -18.341 1.00 96.75 196 TRP A CA 1
ATOM 1545 C C . TRP A 1 196 ? 16.320 -6.357 -18.639 1.00 96.75 196 TRP A C 1
ATOM 1547 O O . TRP A 1 196 ? 17.337 -7.041 -18.575 1.00 96.75 196 TRP A O 1
ATOM 1557 N N . ALA A 1 197 ? 16.379 -5.039 -18.847 1.00 96.38 197 ALA A N 1
ATOM 1558 C CA . ALA A 1 197 ? 17.640 -4.339 -19.084 1.00 96.38 197 ALA A CA 1
ATOM 1559 C C . ALA A 1 197 ? 18.660 -4.558 -17.951 1.00 96.38 197 ALA A C 1
ATOM 1561 O O . ALA A 1 197 ? 19.845 -4.727 -18.220 1.00 96.38 197 ALA A O 1
ATOM 1562 N N . ARG A 1 198 ? 18.206 -4.600 -16.689 1.00 96.19 198 ARG A N 1
ATOM 1563 C CA . ARG A 1 198 ? 19.077 -4.811 -15.522 1.00 96.19 198 ARG A CA 1
ATOM 1564 C C . ARG A 1 198 ? 19.513 -6.262 -15.339 1.00 96.19 198 ARG A C 1
ATOM 1566 O O . ARG A 1 198 ? 20.652 -6.483 -14.943 1.00 96.19 198 ARG A O 1
ATOM 1573 N N . VAL A 1 199 ? 18.652 -7.247 -15.608 1.00 96.56 199 VAL A N 1
ATOM 1574 C CA . VAL A 1 199 ? 19.027 -8.673 -15.478 1.00 96.56 199 VAL A CA 1
ATOM 1575 C C . VAL A 1 199 ? 20.060 -9.094 -16.527 1.00 96.56 199 VAL A C 1
ATOM 1577 O O . VAL A 1 199 ? 20.819 -10.028 -16.280 1.00 96.56 199 VAL A O 1
ATOM 1580 N N . CYS A 1 200 ? 20.117 -8.397 -17.669 1.00 95.81 200 CYS A N 1
ATOM 1581 C CA . CYS A 1 200 ? 21.113 -8.618 -18.719 1.00 95.81 200 CYS A CA 1
ATOM 1582 C C . CYS A 1 200 ? 22.506 -8.043 -18.397 1.00 95.81 200 CYS A C 1
ATOM 1584 O O . CYS A 1 200 ? 23.451 -8.321 -19.133 1.00 95.81 200 CYS A O 1
ATOM 1586 N N . LEU A 1 201 ? 22.652 -7.245 -17.333 1.00 96.12 201 LEU A N 1
ATOM 1587 C CA . LEU A 1 201 ? 23.947 -6.710 -16.900 1.00 96.12 201 LEU A CA 1
ATOM 1588 C C . LEU A 1 201 ? 24.724 -7.729 -16.044 1.00 96.12 201 LEU A C 1
ATOM 1590 O O . LEU A 1 201 ? 24.094 -8.538 -15.353 1.00 96.12 201 LEU A O 1
ATOM 1594 N N . PRO A 1 202 ? 26.070 -7.665 -16.002 1.00 94.88 202 PRO A N 1
ATOM 1595 C CA . PRO A 1 202 ? 26.888 -8.470 -15.087 1.00 94.88 202 PRO A CA 1
ATOM 1596 C C . PRO A 1 202 ? 26.431 -8.352 -13.628 1.00 94.88 202 PRO A C 1
ATOM 1598 O O . PRO A 1 202 ? 25.976 -7.295 -13.206 1.00 94.88 202 PRO A O 1
ATOM 1601 N N . GLY A 1 203 ? 26.528 -9.432 -12.846 1.00 92.44 203 GLY A N 1
ATOM 1602 C CA . GLY A 1 203 ? 25.950 -9.517 -11.493 1.00 92.44 203 GLY A CA 1
ATOM 1603 C C . GLY A 1 203 ? 26.446 -8.473 -10.484 1.00 92.44 203 GLY A C 1
ATOM 1604 O O . GLY A 1 203 ? 25.742 -8.176 -9.521 1.00 92.44 203 GLY A O 1
ATOM 1605 N N . ASP A 1 204 ? 27.628 -7.919 -10.718 1.00 92.94 204 ASP A N 1
ATOM 1606 C CA . ASP A 1 204 ? 28.306 -6.887 -9.937 1.00 92.94 204 ASP A CA 1
ATOM 1607 C C . ASP A 1 204 ? 28.151 -5.469 -10.523 1.00 92.94 204 ASP A C 1
ATOM 1609 O O . ASP A 1 204 ? 28.655 -4.506 -9.942 1.00 92.94 204 ASP A O 1
ATOM 1613 N N . ASP A 1 205 ? 27.428 -5.311 -11.637 1.00 94.69 205 ASP A N 1
ATOM 1614 C CA . ASP A 1 205 ? 27.247 -4.018 -12.294 1.00 94.69 205 ASP A CA 1
ATOM 1615 C C . ASP A 1 205 ? 26.415 -3.056 -11.416 1.00 94.69 205 ASP A C 1
ATOM 1617 O O . ASP A 1 205 ? 25.289 -3.384 -11.015 1.00 94.69 205 ASP A O 1
ATOM 1621 N N . PRO A 1 206 ? 26.907 -1.833 -11.133 1.00 93.25 206 PRO A N 1
ATOM 1622 C CA . PRO A 1 206 ? 26.203 -0.871 -10.284 1.00 93.25 206 PRO A CA 1
ATOM 1623 C C . PRO A 1 206 ? 24.837 -0.440 -10.850 1.00 93.25 206 PRO A C 1
ATOM 1625 O O . PRO A 1 206 ? 23.931 -0.087 -10.086 1.00 93.25 206 PRO A O 1
ATOM 1628 N N . ASN A 1 207 ? 24.635 -0.520 -12.169 1.00 94.06 207 ASN A N 1
ATOM 1629 C CA . ASN A 1 207 ? 23.371 -0.181 -12.827 1.00 94.06 207 ASN A CA 1
ATOM 1630 C C . ASN A 1 207 ? 22.280 -1.245 -12.618 1.00 94.06 207 ASN A C 1
ATOM 1632 O O . ASN A 1 207 ? 21.124 -1.031 -12.983 1.00 94.06 207 ASN A O 1
ATOM 1636 N N . ARG A 1 208 ? 22.591 -2.363 -11.945 1.00 93.00 208 ARG A N 1
ATOM 1637 C CA . ARG A 1 208 ? 21.580 -3.304 -11.433 1.00 93.00 208 ARG A CA 1
ATOM 1638 C C . ARG A 1 208 ? 20.747 -2.716 -10.293 1.00 93.00 208 ARG A C 1
ATOM 1640 O O . ARG A 1 208 ? 19.686 -3.256 -9.974 1.00 93.00 208 ARG A O 1
ATOM 1647 N N . CYS A 1 209 ? 21.174 -1.596 -9.701 1.00 88.88 209 CYS A N 1
ATOM 1648 C CA . CYS A 1 209 ? 20.450 -0.857 -8.660 1.00 88.88 209 CYS A CA 1
ATOM 1649 C C . CYS A 1 209 ? 19.984 -1.754 -7.496 1.00 88.88 209 CYS A C 1
ATOM 1651 O O . CYS A 1 209 ? 18.820 -1.711 -7.094 1.00 88.88 209 CYS A O 1
ATOM 1653 N N . GLY A 1 210 ? 20.885 -2.602 -6.990 1.00 86.94 210 GLY A N 1
ATOM 1654 C CA . GLY A 1 210 ? 20.608 -3.515 -5.875 1.00 86.94 210 GLY A CA 1
ATOM 1655 C C . GLY A 1 210 ? 19.894 -4.815 -6.259 1.00 86.94 210 GLY A C 1
ATOM 1656 O O . GLY A 1 210 ? 19.541 -5.589 -5.372 1.00 86.94 210 GLY A O 1
ATOM 1657 N N . LEU A 1 211 ? 19.684 -5.083 -7.554 1.00 92.25 211 LEU A N 1
ATOM 1658 C CA . LEU A 1 211 ? 19.184 -6.375 -8.020 1.00 92.25 211 LEU A CA 1
ATOM 1659 C C . LEU A 1 211 ? 20.248 -7.471 -7.779 1.00 92.25 211 LEU A C 1
ATOM 1661 O O . LEU A 1 211 ? 21.330 -7.382 -8.365 1.00 92.25 211 LEU A O 1
ATOM 1665 N N . PRO A 1 212 ? 19.958 -8.515 -6.975 1.00 92.81 212 PRO A N 1
ATOM 1666 C CA . PRO A 1 212 ? 20.930 -9.558 -6.641 1.00 92.81 212 PRO A CA 1
ATOM 1667 C C . PRO A 1 212 ? 21.498 -10.262 -7.876 1.00 92.81 212 PRO A C 1
ATOM 1669 O O . PRO A 1 212 ? 20.767 -10.470 -8.842 1.00 92.81 212 PRO A O 1
ATOM 1672 N N . ALA A 1 213 ? 22.757 -10.708 -7.822 1.00 93.06 213 ALA A N 1
ATOM 1673 C CA . ALA A 1 213 ? 23.421 -11.396 -8.938 1.00 93.06 213 ALA A CA 1
ATOM 1674 C C . ALA A 1 213 ? 22.660 -12.644 -9.430 1.00 93.06 213 ALA A C 1
ATOM 1676 O O . ALA A 1 213 ? 22.606 -12.893 -10.627 1.00 93.06 213 ALA A O 1
ATOM 1677 N N . ARG A 1 214 ? 21.987 -13.365 -8.519 1.00 94.56 214 ARG A N 1
ATOM 1678 C CA . ARG A 1 214 ? 21.131 -14.527 -8.837 1.00 94.56 214 ARG A CA 1
ATOM 1679 C C . ARG A 1 214 ? 19.911 -14.215 -9.716 1.00 94.56 214 ARG A C 1
ATOM 1681 O O . ARG A 1 214 ? 19.231 -15.133 -10.147 1.00 94.56 214 ARG A O 1
ATOM 1688 N N . CYS A 1 215 ? 19.560 -12.942 -9.884 1.00 95.38 215 CYS A N 1
ATOM 1689 C CA . CYS A 1 215 ? 18.451 -12.509 -10.728 1.00 95.38 215 CYS A CA 1
ATOM 1690 C C . CYS A 1 215 ? 18.988 -12.174 -12.125 1.00 95.38 215 CYS A C 1
ATOM 1692 O O . CYS A 1 215 ? 19.174 -11.005 -12.455 1.00 95.38 215 CYS A O 1
ATOM 1694 N N . ASP A 1 216 ? 19.319 -13.190 -12.910 1.00 95.31 216 ASP A N 1
ATOM 1695 C CA . ASP A 1 216 ? 19.837 -13.070 -14.277 1.00 95.31 216 ASP A CA 1
ATOM 1696 C C . ASP A 1 216 ? 18.736 -13.295 -15.338 1.00 95.31 216 ASP A C 1
ATOM 1698 O O . ASP A 1 216 ? 17.541 -13.330 -15.028 1.00 95.31 216 ASP A O 1
ATOM 1702 N N . ALA A 1 217 ? 19.126 -13.396 -16.612 1.00 95.50 217 ALA A N 1
ATOM 1703 C CA . ALA A 1 217 ? 18.194 -13.608 -17.720 1.00 95.50 217 ALA A CA 1
ATOM 1704 C C . ALA A 1 217 ? 17.459 -14.963 -17.649 1.00 95.50 217 ALA A C 1
ATOM 1706 O O . ALA A 1 217 ? 16.304 -15.050 -18.080 1.00 95.50 217 ALA A O 1
ATOM 1707 N N . ALA A 1 218 ? 18.098 -16.001 -17.094 1.00 96.19 218 ALA A N 1
ATOM 1708 C CA . ALA A 1 218 ? 17.467 -17.304 -16.893 1.00 96.19 218 ALA A CA 1
ATOM 1709 C C . ALA A 1 218 ? 16.394 -17.200 -15.805 1.00 96.19 218 ALA A C 1
ATOM 1711 O O . ALA A 1 218 ? 15.232 -17.503 -16.060 1.00 96.19 218 ALA A O 1
ATOM 1712 N N . TRP A 1 219 ? 16.746 -16.618 -14.652 1.00 96.25 219 TRP A N 1
ATOM 1713 C CA . TRP A 1 219 ? 15.792 -16.325 -13.582 1.00 96.25 219 TRP A CA 1
ATOM 1714 C C . TRP A 1 219 ? 14.600 -15.492 -14.069 1.00 96.25 219 TRP A C 1
ATOM 1716 O O . TRP A 1 219 ? 13.460 -15.759 -13.687 1.00 96.25 219 TRP A O 1
ATOM 1726 N N . PHE A 1 220 ? 14.846 -14.473 -14.898 1.00 96.06 220 PHE A N 1
ATOM 1727 C CA . PHE A 1 220 ? 13.775 -13.646 -15.448 1.00 96.06 220 PHE A CA 1
ATOM 1728 C C . PHE A 1 220 ? 12.817 -14.477 -16.303 1.00 96.06 220 PHE A C 1
ATOM 1730 O O . PHE A 1 220 ? 11.605 -14.361 -16.139 1.00 96.06 220 PHE A O 1
ATOM 1737 N N . SER A 1 221 ? 13.357 -15.322 -17.185 1.00 94.38 221 SER A N 1
ATOM 1738 C CA . SER A 1 221 ? 12.551 -16.182 -18.054 1.00 94.38 221 SER A CA 1
ATOM 1739 C C . SER A 1 221 ? 11.700 -17.143 -17.226 1.00 94.38 221 SER A C 1
ATOM 1741 O O . SER A 1 221 ? 10.493 -17.182 -17.415 1.00 94.38 221 SER A O 1
ATOM 1743 N N . ASP A 1 222 ? 12.291 -17.802 -16.229 1.00 93.56 222 ASP A N 1
ATOM 1744 C CA . ASP A 1 222 ? 11.576 -18.732 -15.343 1.00 93.56 222 ASP A CA 1
ATOM 1745 C C . ASP A 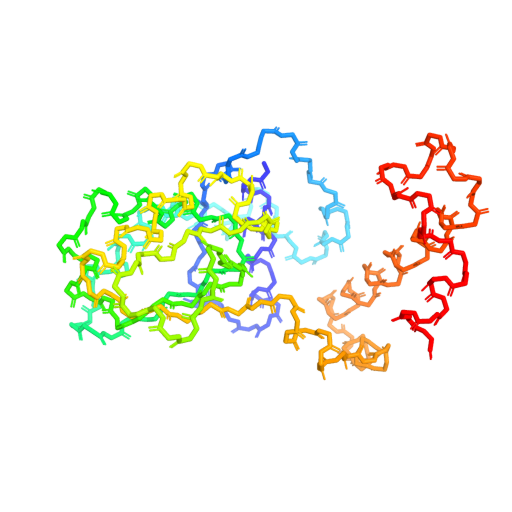1 222 ? 10.493 -18.049 -14.489 1.00 93.56 222 ASP A C 1
ATOM 1747 O O . ASP A 1 222 ? 9.537 -18.687 -14.051 1.00 93.56 222 ASP A O 1
ATOM 1751 N N . THR A 1 223 ? 10.651 -16.752 -14.204 1.00 91.19 223 THR A N 1
ATOM 1752 C CA . THR A 1 223 ? 9.742 -16.009 -13.318 1.00 91.19 223 THR A CA 1
ATOM 1753 C C . THR A 1 223 ? 8.604 -15.314 -14.074 1.00 91.19 223 THR A C 1
ATOM 1755 O O . THR A 1 223 ? 7.532 -15.119 -13.498 1.00 91.19 223 THR A O 1
ATOM 1758 N N . PHE A 1 224 ? 8.825 -14.882 -15.322 1.00 91.00 224 PHE A N 1
ATOM 1759 C CA . PHE A 1 224 ? 7.919 -13.963 -16.028 1.00 91.00 224 PHE A CA 1
ATOM 1760 C C . PHE A 1 224 ? 7.435 -14.437 -17.410 1.00 91.00 224 PHE A C 1
ATOM 1762 O O . PHE A 1 224 ? 6.532 -13.786 -17.949 1.00 91.00 224 PHE A O 1
ATOM 1769 N N . CYS A 1 225 ? 8.003 -15.507 -17.978 1.00 87.88 225 CYS A N 1
ATOM 1770 C CA . CYS A 1 225 ? 7.639 -16.053 -19.294 1.00 87.88 225 CYS A CA 1
ATOM 1771 C C . CYS A 1 225 ? 6.895 -17.387 -19.162 1.00 87.88 225 CYS A C 1
ATOM 1773 O O . CYS A 1 225 ? 5.941 -17.580 -19.949 1.00 87.88 225 CYS A O 1
#

InterPro domains:
  IPR036452 Ribonucleoside hydrolase-like [G3DSA:3.90.245.10] (1-225)
  IPR036452 Ribonucleoside hydrolase-like [SSF53590] (3-197)

pLDDT: mean 93.95, std 5.69, range [64.56, 98.75]

Radius of gyration: 19.94 Å; chains: 1; bounding box: 50×50×47 Å

Organism: NCBI:txid236787

Sequence (225 aa):
PSEDRARLMRGTLDTLGLYDVPVGMGTDGGSMHHRSTFADTAKSYMPSPTDERAQSIKSGRRLLYEIFHNAEPKSLVMVLISSLKDAALFLRDNQKLFVDKIRYVTIMGGVEPFDENDTTSYLEPDTAQNNQFDRTASRFFYRRCQELGVPMIILSRLAAYSCPVTKRMYDYLAQTNSPVGCRLQNAQKASIENLWARVCLPGDDPNRCGLPARCDAAWFSDTFC

Foldseek 3Di:
DQLQVQLLVCLVCVLVVNNPDATAREDPLQDPPDDPPCCVLSVVRRDDCPDPSSVRHHHPLVVVCVPLVPAQFQPDEAEAEAACQRVLVNCVVPVVSCLRHHNAYEYAFDWPPDDPPDPDDQTQTDPGPNCVSDVPSRRSVSVSCVVSVHHYHYHYCVVCQVPDDALVVLVVLVVVVRSVSVSVNVVVVVVLVLCQVLLCDQQPDVSVVPVHNVSHPVVSVVRHD